Protein AF-A0A2E8VGK6-F1 (afdb_monomer_lite)

Radius of gyration: 31.31 Å; chains: 1; bounding box: 109×30×74 Å

pLDDT: mean 77.89, std 20.75, range [27.3, 97.88]

Sequence (246 aa):
MNCSGTNPLTNLINSLSSKNGSPSLAQKVGKFLPTSSKQFVDIYAMESQVRNHRNWVQKKSKEMISTKKALRSLMNTSRQSDFQLYQFLDANLSVMKAAHENILSNAKKEKKLIIRVQKSKKIDINTKIPGKDNSYLQQFIILDNAIDLRKSAYQESILKIKKALIKRDMDLVIIKEQKDEWFFITEELSNKRKRLQPSIEILTTSLVDAISNDSNHIQKLSKQLNKVENINKRLDSLDKFFLNVD

Foldseek 3Di:
DDDDDDDPPVVVVVVVDDDDDDDDPVVVVVPQDDPDQDDPPALVSLVVVLVVLVVVLVVLVVVLVVLCVVCVVVLVVCVPVPVVLNVLLVVLSVLLVVLSVLSVVLSVVSVVLSVVQVVDPPAGQQDDDPPDPHGSVRSSSVSSSSNVVSVVSNVVSVVSNQVVQVVVVHGDDDLVVCVVVVVVVLVVVVVVVVVCVVVLVVLVVVLVVLVVDDDDRDPVNVVSVVVNVVVVVVVVVVVVVVVPSD

Structure (mmCIF, N/CA/C/O backbone):
data_AF-A0A2E8VGK6-F1
#
_entry.id   AF-A0A2E8VGK6-F1
#
loop_
_atom_site.group_PDB
_atom_site.id
_atom_site.type_symbol
_atom_site.label_atom_id
_atom_site.label_alt_id
_atom_site.label_comp_id
_atom_site.label_asym_id
_atom_site.label_entity_id
_atom_site.label_seq_id
_atom_site.pdbx_PDB_ins_code
_atom_site.Cartn_x
_atom_site.Cartn_y
_atom_site.Cartn_z
_atom_site.occupancy
_atom_site.B_iso_or_equiv
_atom_site.auth_seq_id
_atom_site.auth_comp_id
_atom_site.auth_asym_id
_atom_site.auth_atom_id
_atom_site.pdbx_PDB_model_num
ATOM 1 N N . MET A 1 1 ? -37.893 6.402 -41.337 1.00 37.47 1 MET A N 1
ATOM 2 C CA . MET A 1 1 ? -37.047 5.247 -40.969 1.00 37.47 1 MET A CA 1
ATOM 3 C C . MET A 1 1 ? -36.245 5.636 -39.736 1.00 37.47 1 MET A C 1
ATOM 5 O O . MET A 1 1 ? -35.339 6.445 -39.857 1.00 37.47 1 MET A O 1
ATOM 9 N N . ASN A 1 2 ? -36.649 5.161 -38.554 1.00 27.30 2 ASN A N 1
ATOM 10 C CA . ASN A 1 2 ? -36.009 5.487 -37.275 1.00 27.30 2 ASN A CA 1
ATOM 11 C C . ASN A 1 2 ? -35.122 4.319 -36.840 1.00 27.30 2 ASN A C 1
ATOM 13 O O . ASN A 1 2 ? -35.636 3.259 -36.490 1.00 27.30 2 ASN A O 1
ATOM 17 N N . CYS A 1 3 ? -33.807 4.522 -36.832 1.00 34.09 3 CYS A N 1
ATOM 18 C CA . CYS A 1 3 ? -32.854 3.579 -36.254 1.00 34.09 3 CYS A CA 1
ATOM 19 C C . CYS A 1 3 ? -32.619 3.958 -34.786 1.00 34.09 3 CYS A C 1
ATOM 21 O O . CYS A 1 3 ? -31.898 4.907 -34.485 1.00 34.09 3 CYS A O 1
ATOM 23 N N . SER A 1 4 ? -33.268 3.233 -33.874 1.00 34.56 4 SER A N 1
ATOM 24 C CA . SER A 1 4 ? -33.026 3.321 -32.433 1.00 34.56 4 SER A CA 1
ATOM 25 C C . SER A 1 4 ? -31.796 2.482 -32.082 1.00 34.56 4 SER A C 1
ATOM 27 O O . SER A 1 4 ? -31.813 1.260 -32.212 1.00 34.56 4 SER A O 1
ATOM 29 N N . GLY A 1 5 ? -30.709 3.143 -31.682 1.00 34.94 5 GLY A N 1
ATOM 30 C CA . GLY A 1 5 ? -29.516 2.499 -31.139 1.00 34.94 5 GLY A CA 1
ATOM 31 C C . GLY A 1 5 ? -29.686 2.244 -29.645 1.00 34.94 5 GLY A C 1
ATOM 32 O O . GLY A 1 5 ? -29.630 3.169 -28.837 1.00 34.94 5 GLY A O 1
ATOM 33 N N . THR A 1 6 ? -29.892 0.988 -29.262 1.00 35.75 6 THR A N 1
ATOM 34 C CA . THR A 1 6 ? -29.903 0.554 -27.861 1.00 35.75 6 THR A CA 1
ATOM 35 C C . THR A 1 6 ? -28.476 0.454 -27.315 1.00 35.75 6 THR A C 1
ATOM 37 O O . THR A 1 6 ? -27.679 -0.353 -27.788 1.00 35.75 6 THR A O 1
ATOM 40 N N . ASN A 1 7 ? -28.167 1.264 -26.297 1.00 37.91 7 ASN A N 1
ATOM 41 C CA . ASN A 1 7 ? -26.928 1.202 -25.516 1.00 37.91 7 ASN A CA 1
ATOM 42 C C . ASN A 1 7 ? -26.814 -0.126 -24.733 1.00 37.91 7 ASN A C 1
ATOM 44 O O . ASN A 1 7 ? -27.793 -0.555 -24.125 1.00 37.91 7 ASN A O 1
ATOM 48 N N . PRO A 1 8 ? -25.621 -0.737 -24.617 1.00 38.38 8 PRO A N 1
ATOM 49 C CA . PRO A 1 8 ? -25.423 -2.030 -23.946 1.00 38.38 8 PRO A CA 1
ATOM 50 C C . PRO A 1 8 ? -25.501 -1.980 -22.404 1.00 38.38 8 PRO A C 1
ATOM 52 O O . PRO A 1 8 ? -25.318 -2.999 -21.743 1.00 38.38 8 PRO A O 1
ATOM 55 N N . LEU A 1 9 ? -25.792 -0.818 -21.808 1.00 37.62 9 LEU A N 1
ATOM 56 C CA . LEU A 1 9 ? -25.884 -0.634 -20.351 1.00 37.62 9 LEU A CA 1
ATOM 57 C C . LEU A 1 9 ? -27.275 -0.939 -19.768 1.00 37.62 9 LEU A C 1
ATOM 59 O O . LEU A 1 9 ? -27.391 -1.173 -18.567 1.00 37.62 9 LEU A O 1
ATOM 63 N N . THR A 1 10 ? -28.332 -0.976 -20.583 1.00 37.62 10 THR A N 1
ATOM 64 C CA . THR A 1 10 ? -29.712 -1.182 -20.100 1.00 37.62 10 THR A CA 1
ATOM 65 C C . THR A 1 10 ? -30.065 -2.648 -19.837 1.00 37.62 10 THR A C 1
ATOM 67 O O . THR A 1 10 ? -30.943 -2.919 -19.020 1.00 37.62 10 THR A O 1
ATOM 70 N N . ASN A 1 11 ? -29.342 -3.609 -20.423 1.00 33.88 11 ASN A N 1
ATOM 71 C CA . ASN A 1 11 ? -29.605 -5.039 -20.205 1.00 33.88 11 ASN A CA 1
ATOM 72 C C . ASN A 1 11 ? -29.037 -5.596 -18.890 1.00 33.88 11 ASN A C 1
ATOM 74 O O . ASN A 1 11 ? -29.436 -6.682 -18.477 1.00 33.88 11 ASN A O 1
ATOM 78 N N . LEU A 1 12 ? -28.160 -4.864 -18.191 1.00 37.47 12 LEU A N 1
ATOM 79 C CA . LEU A 1 12 ? -27.637 -5.313 -16.894 1.00 37.47 12 LEU A CA 1
ATOM 80 C C . LEU A 1 12 ? -28.594 -5.002 -15.728 1.00 37.47 12 LEU A C 1
ATOM 82 O O . LEU A 1 12 ? -28.515 -5.632 -14.680 1.00 37.47 12 LEU A O 1
ATOM 86 N N . ILE A 1 13 ? -29.499 -4.034 -15.900 1.00 38.88 13 ILE A N 1
ATOM 87 C CA . ILE A 1 13 ? -30.360 -3.539 -14.813 1.00 38.88 13 ILE A CA 1
ATOM 88 C C . ILE A 1 13 ? -31.688 -4.316 -14.750 1.00 38.88 13 ILE A C 1
ATOM 90 O O . ILE A 1 13 ? -32.244 -4.506 -13.669 1.00 38.88 13 ILE A O 1
ATOM 94 N N . ASN A 1 14 ? -32.155 -4.863 -15.876 1.00 31.05 14 ASN A N 1
ATOM 95 C CA . ASN A 1 14 ? -33.443 -5.560 -15.949 1.00 31.05 14 ASN A CA 1
ATOM 96 C C . ASN A 1 14 ? -33.415 -7.031 -15.491 1.00 31.05 14 ASN A C 1
ATOM 98 O O . ASN A 1 14 ? -34.478 -7.623 -15.326 1.00 31.05 14 ASN A O 1
ATOM 102 N N . SER A 1 15 ? -32.247 -7.622 -15.212 1.00 32.72 15 SER A N 1
ATOM 103 C CA . SER A 1 15 ? -32.157 -8.993 -14.673 1.00 32.72 15 SER A CA 1
ATOM 104 C C . SER A 1 15 ? -32.277 -9.075 -13.145 1.00 32.72 15 SER A C 1
ATOM 106 O O . SER A 1 15 ? -32.302 -10.171 -12.589 1.00 32.72 15 SER A O 1
ATOM 108 N N . LEU A 1 16 ? -32.399 -7.938 -12.449 1.00 34.72 16 LEU A N 1
ATOM 109 C CA . LEU A 1 16 ? -32.554 -7.886 -10.988 1.00 34.72 16 LEU A CA 1
ATOM 110 C C . LEU A 1 16 ? -34.007 -7.725 -10.518 1.00 34.72 16 LEU A C 1
ATOM 112 O O . LEU A 1 16 ? -34.254 -7.637 -9.316 1.00 34.72 16 LEU A O 1
ATOM 116 N N . SER A 1 17 ? -34.973 -7.722 -11.438 1.00 43.06 17 SER A N 1
ATOM 117 C CA . SER A 1 17 ? -36.391 -7.562 -11.117 1.00 43.06 17 SER A CA 1
ATOM 118 C C . SER A 1 17 ? -37.216 -8.736 -11.642 1.00 43.06 17 SER A C 1
ATOM 120 O O . SER A 1 17 ? -37.831 -8.654 -12.699 1.00 43.06 17 SER A O 1
ATOM 122 N N . SER A 1 18 ? -37.245 -9.847 -10.900 1.00 33.91 18 SER A N 1
ATOM 123 C CA . SER A 1 18 ? -38.507 -10.558 -10.642 1.00 33.91 18 SER A CA 1
ATOM 124 C C . SER A 1 18 ? -38.383 -11.647 -9.561 1.00 33.91 18 SER A C 1
ATOM 126 O O . SER A 1 18 ? -37.611 -12.590 -9.669 1.00 33.91 18 SER A O 1
ATOM 128 N N . LYS A 1 19 ? -39.252 -11.488 -8.552 1.00 33.44 19 LYS A N 1
ATOM 129 C CA . LYS A 1 19 ? -39.913 -12.492 -7.692 1.00 33.44 19 LYS A CA 1
ATOM 130 C C . LYS A 1 19 ? -39.132 -13.228 -6.579 1.00 33.44 19 LYS A C 1
ATOM 132 O O . LYS A 1 19 ? -38.554 -14.287 -6.762 1.00 33.44 19 LYS A O 1
ATOM 137 N N . ASN A 1 20 ? -39.364 -12.679 -5.380 1.00 35.75 20 ASN A N 1
ATOM 138 C CA . ASN A 1 20 ? -39.963 -13.299 -4.184 1.00 35.75 20 ASN A CA 1
ATOM 139 C C . ASN A 1 20 ? -39.208 -14.376 -3.389 1.00 35.75 20 ASN A C 1
ATOM 141 O O . ASN A 1 20 ? -39.176 -15.548 -3.740 1.00 35.75 20 ASN A O 1
ATOM 145 N N . GLY A 1 21 ? -38.795 -13.955 -2.189 1.00 28.45 21 GLY A N 1
ATOM 146 C CA . GLY A 1 21 ? -38.456 -14.798 -1.046 1.00 28.45 21 GLY A CA 1
ATOM 147 C C . GLY A 1 21 ? -37.553 -14.027 -0.090 1.00 28.45 21 GLY A C 1
ATOM 148 O O . GLY A 1 21 ? -36.339 -14.119 -0.205 1.00 28.45 21 GLY A O 1
ATOM 149 N N . SER A 1 22 ? -38.123 -13.198 0.790 1.00 41.84 22 SER A N 1
ATOM 150 C CA . SER A 1 22 ? -37.372 -12.343 1.722 1.00 41.84 22 SER A CA 1
ATOM 151 C C . SER A 1 22 ? -36.529 -13.161 2.713 1.00 41.84 22 SER A C 1
ATOM 153 O O . SER A 1 22 ? -37.116 -13.859 3.539 1.00 41.84 22 SER A O 1
ATOM 155 N N . PRO A 1 23 ? -35.188 -13.016 2.750 1.00 32.53 23 PRO A N 1
ATOM 156 C CA . PRO A 1 23 ? -34.389 -13.410 3.900 1.00 32.53 23 PRO A CA 1
ATOM 157 C C . PRO A 1 23 ? -34.075 -12.168 4.746 1.00 32.53 23 PRO A C 1
ATOM 159 O O . PRO A 1 23 ? -33.830 -11.075 4.227 1.00 32.53 23 PRO A O 1
ATOM 162 N N . SER A 1 24 ? -34.102 -12.327 6.067 1.00 38.19 24 SER A N 1
ATOM 163 C CA . SER A 1 24 ? -33.887 -11.246 7.030 1.00 38.19 24 SER A CA 1
ATOM 164 C C . SER A 1 24 ? -32.571 -10.494 6.778 1.00 38.19 24 SER A C 1
ATOM 166 O O . SER A 1 24 ? -31.557 -11.074 6.376 1.00 38.19 24 SER A O 1
ATOM 168 N N . LEU A 1 25 ? -32.567 -9.183 7.051 1.00 39.34 25 LEU A N 1
ATOM 169 C CA . LEU A 1 25 ? -31.400 -8.301 6.893 1.00 39.34 25 LEU A CA 1
ATOM 170 C C . LEU A 1 25 ? -30.119 -8.840 7.568 1.00 39.34 25 LEU A C 1
ATOM 172 O O . LEU A 1 25 ? -29.020 -8.502 7.136 1.00 39.34 25 LEU A O 1
ATOM 176 N N . ALA A 1 26 ? -30.244 -9.716 8.571 1.00 40.09 26 ALA A N 1
ATOM 177 C CA . ALA A 1 26 ? -29.127 -10.346 9.269 1.00 40.09 26 ALA A CA 1
ATOM 178 C C . ALA A 1 26 ? -28.321 -11.335 8.398 1.00 40.09 26 ALA A C 1
ATOM 180 O O . ALA A 1 26 ? -27.107 -11.439 8.563 1.00 40.09 26 ALA A O 1
ATOM 181 N N . GLN A 1 27 ? -28.938 -12.011 7.420 1.00 35.28 27 GLN A N 1
ATOM 182 C CA . GLN A 1 27 ? -28.228 -12.964 6.548 1.00 35.28 27 GLN A CA 1
ATOM 183 C C . GLN A 1 27 ? -27.429 -12.285 5.425 1.00 35.28 27 GLN A C 1
ATOM 185 O O . GLN A 1 27 ? -26.482 -12.867 4.895 1.00 35.28 27 GLN A O 1
ATOM 190 N N . LYS A 1 28 ? -27.752 -11.032 5.075 1.00 34.38 28 LYS A N 1
ATOM 191 C CA . LYS A 1 28 ? -27.068 -10.307 3.988 1.00 34.38 28 LYS A CA 1
ATOM 192 C C . LYS A 1 28 ? -25.749 -9.654 4.422 1.00 34.38 28 LYS A C 1
ATOM 194 O O . LYS A 1 28 ? -24.923 -9.340 3.570 1.00 34.38 28 LYS A O 1
ATOM 199 N N . VAL A 1 29 ? -25.515 -9.512 5.728 1.00 42.22 29 VAL A N 1
ATOM 200 C CA . VAL A 1 29 ? -24.261 -8.966 6.287 1.00 42.22 29 VAL A CA 1
ATOM 201 C C . VAL A 1 29 ? -23.166 -10.041 6.392 1.00 42.22 29 VAL A C 1
ATOM 203 O O . VAL A 1 29 ? -21.980 -9.721 6.384 1.00 42.22 29 VAL A O 1
ATOM 206 N N . GLY A 1 30 ? -23.536 -11.328 6.385 1.00 32.25 30 GLY A N 1
ATOM 207 C CA . GLY A 1 30 ? -22.600 -12.452 6.514 1.00 32.25 30 GLY A CA 1
ATOM 208 C C . GLY A 1 30 ? -21.703 -12.726 5.297 1.00 32.25 30 GLY A C 1
ATOM 209 O O . GLY A 1 30 ? -20.753 -13.489 5.415 1.00 32.25 30 GLY A O 1
ATOM 210 N N . LYS A 1 31 ? -21.953 -12.105 4.133 1.00 35.94 31 LYS A N 1
ATOM 211 C CA . LYS A 1 31 ? -21.189 -12.359 2.890 1.00 35.94 31 LYS A CA 1
ATOM 212 C C . LYS A 1 31 ? -19.956 -11.463 2.682 1.00 35.94 31 LYS A C 1
ATOM 214 O O . LYS A 1 31 ? -19.308 -11.573 1.648 1.00 35.94 31 LYS A O 1
ATOM 219 N N . PHE A 1 32 ? -19.616 -10.599 3.642 1.00 39.91 32 PHE A N 1
ATOM 220 C CA . PHE A 1 32 ? -18.482 -9.664 3.529 1.00 39.91 32 PHE A CA 1
ATOM 221 C C . PHE A 1 32 ? -17.378 -9.859 4.576 1.00 39.91 32 PHE A C 1
ATOM 223 O O . PHE A 1 32 ? -16.525 -8.987 4.729 1.00 39.91 32 PHE A O 1
ATOM 230 N N . LEU A 1 33 ? -17.363 -10.979 5.299 1.00 36.53 33 LEU A N 1
ATOM 231 C CA . LEU A 1 33 ? -16.288 -11.275 6.246 1.00 36.53 33 LEU A CA 1
ATOM 232 C C . LEU A 1 33 ? -15.255 -12.201 5.585 1.00 36.53 33 LEU A C 1
ATOM 234 O O . LEU A 1 33 ? -15.613 -13.320 5.215 1.00 36.53 33 LEU A O 1
ATOM 238 N N . PRO A 1 34 ? -13.988 -11.773 5.422 1.00 36.69 34 PRO A N 1
ATOM 239 C CA . PRO A 1 34 ? -12.911 -12.676 5.039 1.00 36.69 34 PRO A CA 1
ATOM 240 C C . PRO A 1 34 ? -12.787 -13.802 6.074 1.00 36.69 34 PRO A C 1
ATOM 242 O O . PRO A 1 34 ? -12.821 -13.550 7.278 1.00 36.69 34 PRO A O 1
ATOM 245 N N . THR A 1 35 ? -12.609 -15.036 5.604 1.00 36.47 35 THR A N 1
ATOM 246 C CA . THR A 1 35 ? -12.617 -16.298 6.375 1.00 36.47 35 THR A CA 1
ATOM 247 C C . THR A 1 35 ? -11.432 -16.469 7.345 1.00 36.47 35 THR A C 1
ATOM 249 O O . THR A 1 35 ? -11.266 -17.519 7.951 1.00 36.47 35 THR A O 1
ATOM 252 N N . SER A 1 36 ? -10.622 -15.431 7.554 1.00 39.56 36 SER A N 1
ATOM 253 C CA . SER A 1 36 ? -9.591 -15.362 8.593 1.00 39.56 36 SER A CA 1
ATOM 254 C C . SER A 1 36 ? -9.805 -14.097 9.429 1.00 39.56 36 SER A C 1
ATOM 256 O O . SER A 1 36 ? -9.040 -13.134 9.330 1.00 39.56 36 SER A O 1
ATOM 258 N N . SER A 1 37 ? -10.894 -14.037 10.200 1.00 47.88 37 SER A N 1
ATOM 259 C CA . SER A 1 37 ? -11.145 -12.889 11.073 1.00 47.88 37 SER A CA 1
ATOM 260 C C . SER A 1 37 ? -10.021 -12.801 12.105 1.00 47.88 37 SER A C 1
ATOM 262 O O . SER A 1 37 ? -9.940 -13.644 13.001 1.00 47.88 37 SER A O 1
ATOM 264 N N . LYS A 1 38 ? -9.144 -11.798 11.981 1.00 62.38 38 LYS A N 1
ATOM 265 C CA . LYS A 1 38 ? -8.178 -11.451 13.030 1.00 62.38 38 LYS A CA 1
ATOM 266 C C . LYS A 1 38 ? -8.943 -11.337 14.349 1.00 62.38 38 LYS A C 1
ATOM 268 O O . LYS A 1 38 ? -9.898 -10.566 14.443 1.00 62.38 38 LYS A O 1
ATOM 273 N N . GLN A 1 39 ? -8.560 -12.126 15.347 1.00 68.94 39 GLN A N 1
ATOM 274 C CA . GLN A 1 39 ? -9.161 -12.023 16.670 1.00 68.94 39 GLN A CA 1
ATOM 275 C C . GLN A 1 39 ? -8.522 -10.851 17.411 1.00 68.94 39 GLN A C 1
ATOM 277 O O . GLN A 1 39 ? -7.321 -10.842 17.670 1.00 68.94 39 GLN A O 1
ATOM 282 N N . PHE A 1 40 ? -9.334 -9.852 17.744 1.00 81.25 40 PHE A N 1
ATOM 283 C CA . PHE A 1 40 ? -8.941 -8.757 18.624 1.00 81.25 40 PHE A CA 1
ATOM 284 C C . PHE A 1 40 ? -9.453 -9.078 20.025 1.00 81.25 40 PHE A C 1
ATOM 286 O O . PHE A 1 40 ? -10.622 -8.853 20.328 1.00 81.25 40 PHE A O 1
ATOM 293 N N . VAL A 1 41 ? -8.581 -9.680 20.834 1.00 77.69 41 VAL A N 1
ATOM 294 C CA . VAL A 1 41 ? -8.919 -10.179 22.178 1.00 77.69 41 VAL A CA 1
ATOM 295 C C . VAL A 1 41 ? -8.996 -9.039 23.195 1.00 77.69 41 VAL A C 1
ATOM 297 O O . VAL A 1 41 ? -9.783 -9.096 24.133 1.00 77.69 41 VAL A O 1
ATOM 300 N N . ASP A 1 42 ? -8.209 -7.983 22.990 1.00 82.19 42 ASP A N 1
ATOM 301 C CA . ASP A 1 42 ? -8.137 -6.841 23.888 1.00 82.19 42 ASP A CA 1
ATOM 302 C C . ASP A 1 42 ? -7.894 -5.520 23.139 1.00 82.19 42 ASP A C 1
ATOM 304 O O . ASP A 1 42 ? -7.735 -5.449 21.913 1.00 82.19 42 ASP A O 1
ATOM 308 N N . ILE A 1 43 ? -7.856 -4.437 23.914 1.00 86.56 43 ILE A N 1
ATOM 309 C CA . ILE A 1 43 ? -7.623 -3.094 23.394 1.00 86.56 43 ILE A CA 1
ATOM 310 C C . ILE A 1 43 ? -6.201 -2.897 22.854 1.00 86.56 43 ILE A C 1
ATOM 312 O O . ILE A 1 43 ? -5.999 -2.095 21.940 1.00 86.56 43 ILE A O 1
ATOM 316 N N . TYR A 1 44 ? -5.221 -3.640 23.370 1.00 85.81 44 TYR A N 1
ATOM 317 C CA . TYR A 1 44 ? -3.826 -3.547 22.946 1.00 85.81 44 TYR A CA 1
ATOM 318 C C . TYR A 1 44 ? -3.625 -4.138 21.547 1.00 85.81 44 TYR A C 1
ATOM 320 O O . TYR A 1 44 ? -2.897 -3.562 20.731 1.00 85.81 44 TYR A O 1
ATOM 328 N N . ALA A 1 45 ? -4.324 -5.229 21.224 1.00 85.19 45 ALA A N 1
ATOM 329 C CA . ALA A 1 45 ? -4.382 -5.801 19.884 1.00 85.19 45 ALA A CA 1
ATOM 330 C C . ALA A 1 45 ? -4.981 -4.798 18.885 1.00 85.19 45 ALA A C 1
ATOM 332 O O . ALA A 1 45 ? -4.415 -4.574 17.810 1.00 85.19 45 ALA A O 1
ATOM 333 N N . MET A 1 46 ? -6.072 -4.121 19.265 1.00 88.19 46 MET A N 1
ATOM 334 C CA . MET A 1 46 ? -6.688 -3.063 18.451 1.00 88.19 46 MET A CA 1
ATOM 335 C C . MET A 1 46 ? -5.726 -1.882 18.237 1.00 88.19 46 MET A C 1
ATOM 337 O O . MET A 1 46 ? -5.567 -1.393 17.116 1.00 88.19 46 MET A O 1
ATOM 341 N N . GLU A 1 47 ? -5.030 -1.431 19.283 1.00 88.00 47 GLU A N 1
ATOM 342 C CA . GLU A 1 47 ? -4.030 -0.361 19.181 1.00 88.00 47 GLU A CA 1
ATOM 343 C C . GLU A 1 47 ? -2.857 -0.722 18.277 1.00 88.00 47 GLU A C 1
ATOM 345 O O . GLU A 1 47 ? -2.419 0.097 17.461 1.00 88.00 47 GLU A O 1
ATOM 350 N N . SER A 1 48 ? -2.344 -1.943 18.428 1.00 87.19 48 SER A N 1
ATOM 351 C CA . SER A 1 48 ? -1.275 -2.474 17.589 1.00 87.19 48 SER A CA 1
ATOM 352 C C . SER A 1 48 ? -1.681 -2.440 16.120 1.00 87.19 48 SER A C 1
ATOM 354 O O . SER A 1 48 ? -0.937 -1.941 15.273 1.00 87.19 48 SER A O 1
ATOM 356 N N . GLN A 1 49 ? -2.917 -2.835 15.825 1.00 89.44 49 GLN A N 1
ATOM 357 C CA . GLN A 1 49 ? -3.434 -2.807 14.465 1.00 89.44 49 GLN A CA 1
ATOM 358 C C . GLN A 1 49 ? -3.592 -1.385 13.909 1.00 89.44 49 GLN A C 1
ATOM 360 O O . GLN A 1 49 ? -3.208 -1.122 12.767 1.00 89.44 49 GLN A O 1
ATOM 365 N N . VAL A 1 50 ? -4.031 -0.420 14.722 1.00 91.25 50 VAL A N 1
ATOM 366 C CA . VAL A 1 50 ? -4.046 0.999 14.317 1.00 91.25 50 VAL A CA 1
ATOM 367 C C . VAL A 1 50 ? -2.635 1.515 14.014 1.00 91.25 50 VAL A C 1
ATOM 369 O O . VAL A 1 50 ? -2.448 2.280 13.058 1.00 91.25 50 VAL A O 1
ATOM 372 N N . ARG A 1 51 ? -1.619 1.097 14.784 1.00 87.06 51 ARG A N 1
ATOM 373 C CA . ARG A 1 51 ? -0.211 1.417 14.482 1.00 87.06 51 ARG A CA 1
ATOM 374 C C . ARG A 1 51 ? 0.219 0.801 13.149 1.00 87.06 51 ARG A C 1
ATOM 376 O O . ARG A 1 51 ? 0.792 1.516 12.325 1.00 87.06 51 ARG A O 1
ATOM 383 N N . ASN A 1 52 ? -0.137 -0.457 12.887 1.00 88.56 52 ASN A N 1
ATOM 384 C CA . ASN A 1 52 ? 0.125 -1.121 11.605 1.00 88.56 52 ASN A CA 1
ATOM 385 C C . ASN A 1 52 ? -0.508 -0.361 10.431 1.00 88.56 52 ASN A C 1
ATOM 387 O O . ASN A 1 52 ? 0.158 -0.101 9.426 1.00 88.56 52 ASN A O 1
ATOM 391 N N . HIS A 1 53 ? -1.762 0.076 10.571 1.00 92.06 53 HIS A N 1
ATOM 392 C CA . HIS A 1 53 ? -2.448 0.896 9.570 1.00 92.06 53 HIS A CA 1
ATOM 393 C C . HIS A 1 53 ? -1.739 2.221 9.316 1.00 92.06 53 HIS A C 1
ATOM 395 O O . HIS A 1 53 ? -1.502 2.586 8.163 1.00 92.06 53 HIS A O 1
ATOM 401 N N . ARG A 1 54 ? -1.333 2.926 10.375 1.00 90.44 54 ARG A N 1
ATOM 402 C CA . ARG A 1 54 ? -0.595 4.187 10.249 1.00 90.44 54 ARG A CA 1
ATOM 403 C C . ARG A 1 54 ? 0.741 3.999 9.529 1.00 90.44 54 ARG A C 1
ATOM 405 O O . ARG A 1 54 ? 1.051 4.781 8.628 1.00 90.44 54 ARG A O 1
ATOM 412 N N . ASN A 1 55 ? 1.496 2.966 9.894 1.00 88.75 55 ASN A N 1
ATOM 413 C CA . ASN A 1 55 ? 2.777 2.646 9.265 1.00 88.75 55 ASN A CA 1
ATOM 414 C C . ASN A 1 55 ? 2.593 2.334 7.778 1.00 88.75 55 ASN A C 1
ATOM 416 O O . ASN A 1 55 ? 3.324 2.859 6.934 1.00 88.75 55 ASN A O 1
ATOM 420 N N . TRP A 1 56 ? 1.566 1.547 7.444 1.00 92.56 56 TRP A N 1
ATOM 421 C CA . TRP A 1 56 ? 1.211 1.253 6.059 1.00 92.56 56 TRP A CA 1
ATOM 422 C C . TRP A 1 56 ? 0.888 2.536 5.278 1.00 92.56 56 TRP A C 1
ATOM 424 O O . TRP A 1 56 ? 1.472 2.769 4.221 1.00 92.56 56 TRP A O 1
ATOM 434 N N . VAL A 1 57 ? 0.036 3.415 5.822 1.00 92.94 57 VAL A N 1
ATOM 435 C CA . VAL A 1 57 ? -0.365 4.684 5.183 1.00 92.94 57 VAL A CA 1
ATOM 436 C C . VAL A 1 57 ? 0.832 5.600 4.941 1.00 92.94 57 VAL A C 1
ATOM 438 O O . VAL A 1 57 ? 0.952 6.181 3.862 1.00 92.94 57 VAL A O 1
ATOM 441 N N . GLN A 1 58 ? 1.739 5.727 5.913 1.00 90.12 58 GLN A N 1
ATOM 442 C CA . GLN A 1 58 ? 2.949 6.539 5.761 1.00 90.12 58 GLN A CA 1
ATOM 443 C C . GLN A 1 58 ? 3.883 5.967 4.691 1.00 90.12 58 GLN A C 1
ATOM 445 O O . GLN A 1 58 ? 4.345 6.706 3.817 1.00 90.12 58 GLN A O 1
ATOM 450 N N . LYS A 1 59 ? 4.125 4.649 4.720 1.00 88.75 59 LYS A N 1
ATOM 451 C CA . LYS A 1 59 ? 4.965 3.958 3.732 1.00 88.75 59 LYS A CA 1
ATOM 452 C C . LYS A 1 59 ? 4.399 4.131 2.322 1.00 88.75 59 LYS A C 1
ATOM 454 O O . LYS A 1 59 ? 5.136 4.522 1.418 1.00 88.75 59 LYS A O 1
ATOM 459 N N . LYS A 1 60 ? 3.099 3.886 2.147 1.00 90.06 60 LYS A N 1
ATOM 460 C CA . LYS A 1 60 ? 2.431 3.951 0.843 1.00 90.06 60 LYS A CA 1
ATOM 461 C C . LYS A 1 60 ? 2.182 5.372 0.348 1.00 90.06 60 LYS A C 1
ATOM 463 O O . LYS A 1 60 ? 2.194 5.584 -0.855 1.00 90.06 60 LYS A O 1
ATOM 468 N N . SER A 1 61 ? 2.093 6.369 1.232 1.00 89.81 61 SER A N 1
ATOM 469 C CA . SER A 1 61 ? 2.071 7.780 0.815 1.00 89.81 61 SER A CA 1
ATOM 470 C C . SER A 1 61 ? 3.337 8.163 0.050 1.00 89.81 61 SER A C 1
ATOM 472 O O . SER A 1 61 ? 3.250 8.810 -0.989 1.00 89.81 61 SER A O 1
ATOM 474 N N . LYS A 1 62 ? 4.511 7.775 0.570 1.00 90.00 62 LYS A N 1
ATOM 475 C CA . LYS A 1 62 ? 5.797 8.066 -0.078 1.00 90.00 62 LYS A CA 1
ATOM 476 C C . LYS A 1 62 ? 5.902 7.345 -1.420 1.00 90.00 62 LYS A C 1
ATOM 478 O O . LYS A 1 62 ? 6.249 7.966 -2.414 1.00 90.00 62 LYS A O 1
ATOM 483 N N . GLU A 1 63 ? 5.537 6.063 -1.445 1.00 89.94 63 GLU A N 1
ATOM 484 C CA . GLU A 1 63 ? 5.510 5.252 -2.668 1.00 89.94 63 GLU A CA 1
ATOM 485 C C . GLU A 1 63 ? 4.604 5.869 -3.740 1.00 89.94 63 GLU A C 1
ATOM 487 O O . GLU A 1 63 ? 5.072 6.123 -4.840 1.00 89.94 63 GLU A O 1
ATOM 492 N N . MET A 1 64 ? 3.358 6.218 -3.406 1.00 92.38 64 MET A N 1
ATOM 493 C CA . MET A 1 64 ? 2.408 6.837 -4.336 1.00 92.38 64 MET A CA 1
ATOM 494 C C . MET A 1 64 ? 2.928 8.155 -4.928 1.00 92.38 64 MET A C 1
ATOM 496 O O . MET A 1 64 ? 2.781 8.392 -6.128 1.00 92.38 64 MET A O 1
ATOM 500 N N . ILE A 1 65 ? 3.540 9.016 -4.105 1.00 91.81 65 ILE A N 1
ATOM 501 C CA . ILE A 1 65 ? 4.140 10.277 -4.569 1.00 91.81 65 ILE A CA 1
ATOM 502 C C . ILE A 1 65 ? 5.273 9.989 -5.559 1.00 91.81 65 ILE A C 1
ATOM 504 O O . ILE A 1 65 ? 5.309 10.587 -6.637 1.00 91.81 65 ILE A O 1
ATOM 508 N N . SER A 1 66 ? 6.165 9.054 -5.224 1.00 91.62 66 SER A N 1
ATOM 509 C CA . SER A 1 66 ? 7.274 8.657 -6.094 1.00 91.62 66 SER A CA 1
ATOM 510 C C . SER A 1 66 ? 6.788 8.021 -7.396 1.00 91.62 66 SER A C 1
ATOM 512 O O . SER A 1 66 ? 7.257 8.414 -8.459 1.00 91.62 66 SER A O 1
ATOM 514 N N . THR A 1 67 ? 5.802 7.120 -7.346 1.00 92.81 67 THR A N 1
ATOM 515 C CA . THR A 1 67 ? 5.191 6.507 -8.536 1.00 92.81 67 THR A CA 1
ATOM 516 C C . THR A 1 67 ? 4.576 7.569 -9.440 1.00 92.81 67 THR A C 1
ATOM 518 O O . THR A 1 67 ? 4.868 7.603 -10.632 1.00 92.81 67 THR A O 1
ATOM 521 N N . LYS A 1 68 ? 3.786 8.499 -8.887 1.00 94.06 68 LYS A N 1
ATOM 522 C CA . LYS A 1 68 ? 3.209 9.601 -9.669 1.00 94.06 68 LYS A CA 1
ATOM 523 C C . LYS A 1 68 ? 4.293 10.477 -10.304 1.00 94.06 68 LYS A C 1
ATOM 525 O O . LYS A 1 68 ? 4.137 10.907 -11.444 1.00 94.06 68 LYS A O 1
ATOM 530 N N . LYS A 1 69 ? 5.384 10.753 -9.582 1.00 94.56 69 LYS A N 1
ATOM 531 C CA . LYS A 1 69 ? 6.519 11.524 -10.108 1.00 94.56 69 LYS A CA 1
ATOM 532 C C . LYS A 1 69 ? 7.215 10.782 -11.253 1.00 94.56 69 LYS A C 1
ATOM 534 O O . LYS A 1 69 ? 7.455 11.401 -12.284 1.00 94.56 69 LYS A O 1
ATOM 539 N N . ALA A 1 70 ? 7.486 9.488 -11.090 1.00 92.94 70 ALA A N 1
ATOM 540 C CA . ALA A 1 70 ? 8.129 8.651 -12.103 1.00 92.94 70 ALA A CA 1
ATOM 541 C C . ALA A 1 70 ? 7.288 8.551 -13.386 1.00 92.94 70 ALA A C 1
ATOM 543 O O . ALA A 1 70 ? 7.808 8.701 -14.486 1.00 92.94 70 ALA A O 1
ATOM 544 N N . LEU A 1 71 ? 5.968 8.397 -13.248 1.00 95.19 71 LEU A N 1
ATOM 545 C CA . LEU A 1 71 ? 5.055 8.304 -14.389 1.00 95.19 71 LEU A CA 1
ATOM 546 C C . LEU A 1 71 ? 4.775 9.651 -15.065 1.00 95.19 71 LEU A C 1
ATOM 548 O O . LEU A 1 71 ? 4.211 9.672 -16.153 1.00 95.19 71 LEU A O 1
ATOM 552 N N . ARG A 1 72 ? 5.153 10.785 -14.460 1.00 95.75 72 ARG A N 1
ATOM 553 C CA . ARG A 1 72 ? 4.749 12.118 -14.933 1.00 95.75 72 ARG A CA 1
ATOM 554 C C . ARG A 1 72 ? 5.189 12.403 -16.366 1.00 95.75 72 ARG A C 1
ATOM 556 O O . ARG A 1 72 ? 4.386 12.911 -17.142 1.00 95.75 72 ARG A O 1
ATOM 563 N N . SER A 1 73 ? 6.442 12.088 -16.698 1.00 94.81 73 SER A N 1
ATOM 564 C CA . SER A 1 73 ? 6.973 12.304 -18.050 1.00 94.81 73 SER A CA 1
ATOM 565 C C . SER A 1 73 ? 6.185 11.482 -19.072 1.00 94.81 73 SER A C 1
ATOM 567 O O . SER A 1 73 ? 5.616 12.036 -20.008 1.00 94.81 73 SER A O 1
ATOM 569 N N . LEU A 1 74 ? 6.023 10.182 -18.799 1.00 94.69 74 LEU A N 1
ATOM 570 C CA . LEU A 1 74 ? 5.253 9.275 -19.646 1.00 94.69 74 LEU A CA 1
ATOM 571 C C . LEU A 1 74 ? 3.800 9.732 -19.813 1.00 94.69 74 LEU A C 1
ATOM 573 O O . LEU A 1 74 ? 3.290 9.750 -20.928 1.00 94.69 74 LEU A O 1
ATOM 577 N N . MET A 1 75 ? 3.132 10.125 -18.727 1.00 95.75 75 MET A N 1
ATOM 578 C CA . MET A 1 75 ? 1.753 10.613 -18.774 1.00 95.75 75 MET A CA 1
ATOM 579 C C . MET A 1 75 ? 1.625 11.884 -19.617 1.00 95.75 75 MET A C 1
ATOM 581 O O . MET A 1 75 ? 0.646 12.018 -20.344 1.00 95.75 75 MET A O 1
ATOM 585 N N . ASN A 1 76 ? 2.599 12.797 -19.550 1.00 96.44 76 ASN A N 1
ATOM 586 C CA . ASN A 1 76 ? 2.597 14.012 -20.365 1.00 96.44 76 ASN A CA 1
ATOM 587 C C . ASN A 1 76 ? 2.729 13.692 -21.858 1.00 96.44 76 ASN A C 1
ATOM 589 O O . ASN A 1 76 ? 1.950 14.217 -22.649 1.00 96.44 76 ASN A O 1
ATOM 593 N N . THR A 1 77 ? 3.656 12.806 -22.233 1.00 95.31 77 THR A N 1
ATOM 594 C CA . THR A 1 77 ? 3.820 12.356 -23.625 1.00 95.31 77 THR A CA 1
ATOM 595 C C . THR A 1 77 ? 2.570 11.626 -24.113 1.00 95.31 77 THR A C 1
ATOM 597 O O . THR A 1 77 ? 1.991 11.983 -25.138 1.00 95.31 77 THR A O 1
ATOM 600 N N . SER A 1 78 ? 2.086 10.668 -23.320 1.00 94.12 78 SER A N 1
ATOM 601 C CA . SER A 1 78 ? 0.907 9.857 -23.644 1.00 94.12 78 SER A CA 1
ATOM 602 C C . SER A 1 78 ? -0.350 10.706 -23.796 1.00 94.12 78 SER A C 1
ATOM 604 O O . SER A 1 78 ? -1.233 10.365 -24.569 1.00 94.12 78 SER A O 1
ATOM 606 N N . ARG A 1 79 ? -0.441 11.857 -23.120 1.00 93.44 79 ARG A N 1
ATOM 607 C CA . ARG A 1 79 ? -1.580 12.769 -23.271 1.00 93.44 79 ARG A CA 1
ATOM 608 C C . ARG A 1 79 ? -1.797 13.217 -24.721 1.00 93.44 79 ARG A C 1
ATOM 610 O O . ARG A 1 79 ? -2.929 13.524 -25.077 1.00 93.44 79 ARG A O 1
ATOM 617 N N . GLN A 1 80 ? -0.733 13.261 -25.521 1.00 93.19 80 GLN A N 1
ATOM 618 C CA . GLN A 1 80 ? -0.778 13.636 -26.933 1.00 93.19 80 GLN A CA 1
ATOM 619 C C . GLN A 1 80 ? -0.702 12.416 -27.859 1.00 93.19 80 GLN A C 1
ATOM 621 O O . GLN A 1 80 ? -1.417 12.378 -28.854 1.00 93.19 80 GLN A O 1
ATOM 626 N N . SER A 1 81 ? 0.139 11.425 -27.539 1.00 93.38 81 SER A N 1
ATOM 627 C CA . SER A 1 81 ? 0.434 10.302 -28.442 1.00 93.38 81 SER A CA 1
ATOM 628 C C . SER A 1 81 ? -0.376 9.025 -28.189 1.00 93.38 81 SER A C 1
ATOM 630 O O . SER A 1 81 ? -0.630 8.275 -29.125 1.00 93.38 81 SER A O 1
ATOM 632 N N . ASP A 1 82 ? -0.786 8.761 -26.946 1.00 93.88 82 ASP A N 1
ATOM 633 C CA . ASP A 1 82 ? -1.531 7.560 -26.537 1.00 93.88 82 ASP A CA 1
ATOM 634 C C . ASP A 1 82 ? -2.484 7.918 -25.389 1.00 93.88 82 ASP A C 1
ATOM 636 O O . ASP A 1 82 ? -2.253 7.650 -24.202 1.00 93.88 82 ASP A O 1
ATOM 640 N N . PHE A 1 83 ? -3.573 8.597 -25.747 1.00 95.06 83 PHE A N 1
ATOM 641 C CA . PHE A 1 83 ? -4.517 9.116 -24.763 1.00 95.06 83 PHE A CA 1
ATOM 642 C C . PHE A 1 83 ? -5.194 8.001 -23.949 1.00 95.06 83 PHE A C 1
ATOM 644 O O . PHE A 1 83 ? -5.553 8.215 -22.789 1.00 95.06 83 PHE A O 1
ATOM 651 N N . GLN A 1 84 ? -5.319 6.796 -24.516 1.00 95.31 84 GLN A N 1
ATOM 652 C CA . GLN A 1 84 ? -5.843 5.631 -23.801 1.00 95.31 84 GLN A CA 1
ATOM 653 C C . GLN A 1 84 ? -4.910 5.215 -22.659 1.00 95.31 84 GLN A C 1
ATOM 655 O O . GLN A 1 84 ? -5.385 4.973 -21.545 1.00 95.31 84 GLN A O 1
ATOM 660 N N . LEU A 1 85 ? -3.589 5.189 -22.892 1.00 95.19 85 LEU A N 1
ATOM 661 C CA . LEU A 1 85 ? -2.619 4.969 -21.818 1.00 95.19 85 LEU A CA 1
ATOM 662 C C . LEU A 1 85 ? -2.732 6.039 -20.741 1.00 95.19 85 LEU A C 1
ATOM 664 O O . LEU A 1 85 ? -2.774 5.712 -19.556 1.00 95.19 85 LEU A O 1
ATOM 668 N N . TYR A 1 86 ? -2.800 7.308 -21.146 1.00 96.94 86 TYR A N 1
ATOM 669 C CA . TYR A 1 86 ? -2.929 8.413 -20.203 1.00 96.94 86 TYR A CA 1
ATOM 670 C C . TYR A 1 86 ? -4.153 8.239 -19.293 1.00 96.94 86 TYR A C 1
ATOM 672 O O . TYR A 1 86 ? -3.999 8.250 -18.070 1.00 96.94 86 TYR A O 1
ATOM 680 N N . GLN A 1 87 ? -5.341 8.010 -19.867 1.00 97.50 87 GLN A N 1
ATOM 681 C CA . GLN A 1 87 ? -6.564 7.794 -19.088 1.00 97.50 87 GLN A CA 1
ATOM 682 C C . GLN A 1 87 ? -6.444 6.588 -18.156 1.00 97.50 87 GLN A C 1
ATOM 684 O O . GLN A 1 87 ? -6.847 6.654 -16.995 1.00 97.50 87 GLN A O 1
ATOM 689 N N . PHE A 1 88 ? -5.865 5.491 -18.648 1.00 97.31 88 PHE A N 1
ATOM 690 C CA . PHE A 1 88 ? -5.678 4.287 -17.851 1.00 97.31 88 PHE A CA 1
ATOM 691 C C . PHE A 1 88 ? -4.761 4.536 -16.645 1.00 97.31 88 PHE A C 1
ATOM 693 O O . PHE A 1 88 ? -5.092 4.138 -15.524 1.00 97.31 88 PHE A O 1
ATOM 700 N N . LEU A 1 89 ? -3.621 5.204 -16.847 1.00 96.81 89 LEU A N 1
ATOM 701 C CA . LEU A 1 89 ? -2.689 5.537 -15.767 1.00 96.81 89 LEU A CA 1
ATOM 702 C C . LEU A 1 89 ? -3.322 6.504 -14.763 1.00 96.81 89 LEU A C 1
ATOM 704 O O . LEU A 1 89 ? -3.229 6.274 -13.557 1.00 96.81 89 LEU A O 1
ATOM 708 N N . ASP A 1 90 ? -3.996 7.548 -15.246 1.00 97.00 90 ASP A N 1
ATOM 709 C CA . ASP A 1 90 ? -4.630 8.561 -14.399 1.00 97.00 90 ASP A CA 1
ATOM 710 C C . ASP A 1 90 ? -5.756 7.971 -13.534 1.00 97.00 90 ASP A C 1
ATOM 712 O O . ASP A 1 90 ? -5.818 8.219 -12.324 1.00 97.00 90 ASP A O 1
ATOM 716 N N . ALA A 1 91 ? -6.586 7.098 -14.114 1.00 97.75 91 ALA A N 1
ATOM 717 C CA . ALA A 1 91 ? -7.641 6.400 -13.389 1.00 97.75 91 ALA A CA 1
ATOM 718 C C . ALA A 1 91 ? -7.073 5.504 -12.275 1.00 97.75 91 ALA A C 1
ATOM 720 O O . ALA A 1 91 ? -7.532 5.573 -11.133 1.00 97.75 91 ALA A O 1
ATOM 721 N N . ASN A 1 92 ? -6.040 4.703 -12.562 1.00 97.88 92 ASN A N 1
ATOM 722 C CA . ASN A 1 92 ? -5.441 3.821 -11.552 1.00 97.88 92 ASN A CA 1
ATOM 723 C C . ASN A 1 92 ? -4.709 4.613 -10.452 1.00 97.88 92 ASN A C 1
ATOM 725 O O . ASN A 1 92 ? -4.841 4.281 -9.273 1.00 97.88 92 ASN A O 1
ATOM 729 N N . LEU A 1 93 ? -4.008 5.702 -10.791 1.00 96.62 93 LEU A N 1
ATOM 730 C CA . LEU A 1 93 ? -3.415 6.607 -9.796 1.00 96.62 93 LEU A CA 1
ATOM 731 C C . LEU A 1 93 ? -4.484 7.267 -8.911 1.00 96.62 93 LEU A C 1
ATOM 733 O O . LEU A 1 93 ? -4.278 7.437 -7.705 1.00 96.62 93 LEU A O 1
ATOM 737 N N . SER A 1 94 ? -5.641 7.602 -9.482 1.00 96.81 94 SER A N 1
ATOM 738 C CA . SER A 1 94 ? -6.776 8.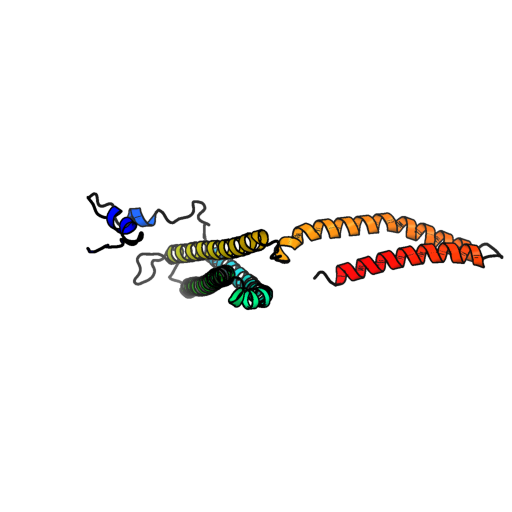150 -8.736 1.00 96.81 94 SER A CA 1
ATOM 739 C C . SER A 1 94 ? -7.380 7.124 -7.776 1.00 96.81 94 SER A C 1
ATOM 741 O O . SER A 1 94 ? -7.654 7.460 -6.621 1.00 96.81 94 SER A O 1
ATOM 743 N N . VAL A 1 95 ? -7.508 5.858 -8.192 1.00 96.56 95 VAL A N 1
ATOM 744 C CA . VAL A 1 95 ? -7.933 4.759 -7.305 1.00 96.56 95 VAL A CA 1
ATOM 745 C C . VAL A 1 95 ? -6.945 4.571 -6.152 1.00 96.56 95 VAL A C 1
ATOM 747 O O . VAL A 1 95 ? -7.372 4.464 -5.001 1.00 96.56 95 VAL A O 1
ATOM 750 N N . MET A 1 96 ? -5.635 4.600 -6.422 1.00 95.75 96 MET A N 1
ATOM 751 C CA . MET A 1 96 ? -4.606 4.524 -5.376 1.00 95.75 96 MET A CA 1
ATOM 752 C C . MET A 1 96 ? -4.752 5.657 -4.354 1.00 95.75 96 MET A C 1
ATOM 754 O O . MET A 1 96 ? -4.738 5.405 -3.145 1.00 95.75 96 MET A O 1
ATOM 758 N N . LYS A 1 97 ? -4.944 6.894 -4.826 1.00 96.56 97 LYS A N 1
ATOM 759 C CA . LYS A 1 97 ? -5.141 8.065 -3.964 1.00 96.56 97 LYS A CA 1
ATOM 760 C C . LYS A 1 97 ? -6.398 7.928 -3.105 1.00 96.56 97 LYS A C 1
ATOM 762 O O . LYS A 1 97 ? -6.327 8.083 -1.888 1.00 96.56 97 LYS A O 1
ATOM 767 N N . ALA A 1 98 ? -7.525 7.569 -3.716 1.00 96.44 98 ALA A N 1
ATOM 768 C CA . ALA A 1 98 ? -8.780 7.375 -2.998 1.00 96.44 98 ALA A CA 1
ATOM 769 C C . ALA A 1 98 ? -8.672 6.245 -1.960 1.00 96.44 98 ALA A C 1
ATOM 771 O O . ALA A 1 98 ? -9.173 6.372 -0.842 1.00 96.44 98 ALA A O 1
ATOM 772 N N . ALA A 1 99 ? -8.003 5.138 -2.293 1.00 96.19 99 ALA A N 1
ATOM 773 C CA . ALA A 1 99 ? -7.756 4.051 -1.351 1.00 96.19 99 ALA A CA 1
ATOM 774 C C . ALA A 1 99 ? -6.921 4.527 -0.152 1.00 96.19 99 ALA A C 1
ATOM 776 O O . ALA A 1 99 ? -7.294 4.266 0.993 1.00 96.19 99 ALA A O 1
ATOM 777 N N . HIS A 1 100 ? -5.844 5.277 -0.402 1.00 96.00 100 HIS A N 1
ATOM 778 C CA . HIS A 1 100 ? -4.984 5.846 0.638 1.00 96.00 100 HIS A CA 1
ATOM 779 C C . HIS A 1 100 ? -5.751 6.766 1.600 1.00 96.00 100 HIS A C 1
ATOM 781 O O . HIS A 1 100 ? -5.696 6.570 2.818 1.00 96.00 100 HIS A O 1
ATOM 787 N N . GLU A 1 101 ? -6.528 7.710 1.065 1.00 96.06 101 GLU A N 1
ATOM 788 C CA . GLU A 1 101 ? -7.331 8.651 1.856 1.00 96.06 101 GLU A CA 1
ATOM 789 C C . GLU A 1 101 ? -8.396 7.933 2.697 1.00 96.06 101 GLU A C 1
ATOM 791 O O . GLU A 1 101 ? -8.577 8.239 3.882 1.00 96.06 101 GLU A O 1
ATOM 796 N N . ASN A 1 102 ? -9.059 6.925 2.119 1.00 96.00 102 ASN A N 1
ATOM 797 C CA . ASN A 1 102 ? -10.046 6.111 2.827 1.00 96.00 102 ASN A CA 1
ATOM 798 C C . ASN A 1 102 ? -9.423 5.327 3.988 1.00 96.00 102 ASN A C 1
ATOM 800 O O . ASN A 1 102 ? -9.987 5.314 5.085 1.00 96.00 102 ASN A O 1
ATOM 804 N N . ILE A 1 103 ? -8.252 4.717 3.781 1.00 95.81 103 ILE A N 1
ATOM 805 C CA . ILE A 1 103 ? -7.544 3.990 4.844 1.00 95.81 103 ILE A CA 1
ATOM 806 C C . ILE A 1 103 ? -7.156 4.948 5.968 1.00 95.81 103 ILE A C 1
ATOM 808 O O . ILE A 1 103 ? -7.406 4.654 7.136 1.00 95.81 103 ILE A O 1
ATOM 812 N N . LEU A 1 104 ? -6.602 6.119 5.636 1.00 95.75 104 LEU A N 1
ATOM 813 C CA . LEU A 1 104 ? -6.246 7.130 6.632 1.00 95.75 104 LEU A CA 1
ATOM 814 C C . LEU A 1 104 ? -7.470 7.582 7.444 1.00 95.75 104 LEU A C 1
ATOM 816 O O . LEU A 1 104 ? -7.388 7.723 8.667 1.00 95.75 104 LEU A O 1
ATOM 820 N N . SER A 1 105 ? -8.603 7.813 6.779 1.00 96.81 105 SER A N 1
ATOM 821 C CA . SER A 1 105 ? -9.859 8.200 7.428 1.00 96.81 105 SER A CA 1
ATOM 822 C C . SER A 1 105 ? -10.373 7.110 8.372 1.00 96.81 105 SER A C 1
ATOM 824 O O . SER A 1 105 ? -10.692 7.394 9.530 1.00 96.81 105 SER A O 1
ATOM 826 N N . ASN A 1 106 ? -10.391 5.854 7.923 1.00 96.81 106 ASN A N 1
ATOM 827 C CA . ASN A 1 106 ? -10.849 4.728 8.734 1.00 96.81 106 ASN A CA 1
ATOM 828 C C . ASN A 1 106 ? -9.911 4.452 9.916 1.00 96.81 106 ASN A C 1
ATOM 830 O O . ASN A 1 106 ? -10.398 4.335 11.037 1.00 96.81 106 ASN A O 1
ATOM 834 N N . ALA A 1 107 ? -8.591 4.503 9.725 1.00 94.75 107 ALA A N 1
ATOM 835 C CA . ALA A 1 107 ? -7.620 4.341 10.811 1.00 94.75 107 ALA A CA 1
ATOM 836 C C . ALA A 1 107 ? -7.754 5.442 11.883 1.00 94.75 107 ALA A C 1
ATOM 838 O O . ALA A 1 107 ? -7.607 5.200 13.084 1.00 94.75 107 ALA A O 1
ATOM 839 N N . LYS A 1 108 ? -8.098 6.677 11.483 1.00 96.31 108 LYS A N 1
ATOM 840 C CA . LYS A 1 108 ? -8.434 7.752 12.435 1.00 96.31 108 LYS A CA 1
ATOM 841 C C . LYS A 1 108 ? -9.710 7.440 13.224 1.00 96.31 108 LYS A C 1
ATOM 843 O O . LYS A 1 108 ? -9.776 7.769 14.409 1.00 96.31 108 LYS A O 1
ATOM 848 N N . LYS A 1 109 ? -10.724 6.840 12.590 1.00 96.75 109 LYS A N 1
ATOM 849 C CA . LYS A 1 109 ? -11.967 6.421 13.262 1.00 96.75 109 LYS A CA 1
ATOM 850 C C . LYS A 1 109 ? -11.709 5.273 14.240 1.00 96.75 109 LYS A C 1
ATOM 852 O O . LYS A 1 109 ? -12.163 5.368 15.375 1.00 96.75 109 LYS A O 1
ATOM 857 N N . GLU A 1 110 ? -10.922 4.273 13.849 1.00 95.19 110 GLU A N 1
ATOM 858 C CA . GLU A 1 110 ? -10.462 3.185 14.725 1.00 95.19 110 GLU A CA 1
ATOM 859 C C . GLU A 1 110 ? -9.765 3.730 15.974 1.00 95.19 110 GLU A C 1
ATOM 861 O O . GLU A 1 110 ? -10.174 3.434 17.096 1.00 95.19 110 GLU A O 1
ATOM 866 N N . LYS A 1 111 ? -8.788 4.631 15.795 1.00 95.69 111 LYS A N 1
ATOM 867 C CA . LYS A 1 111 ? -8.097 5.286 16.915 1.00 95.69 111 LYS A CA 1
ATOM 868 C C . LYS A 1 111 ? -9.070 6.001 17.858 1.00 95.69 111 LYS A C 1
ATOM 870 O O . LYS A 1 111 ? -8.922 5.929 19.075 1.00 95.69 111 LYS A O 1
ATOM 875 N N . LYS A 1 112 ? -10.066 6.708 17.313 1.00 95.56 112 LYS A N 1
ATOM 876 C CA . LYS A 1 112 ? -11.085 7.398 18.122 1.00 95.56 112 LYS A CA 1
ATOM 877 C C . LYS A 1 112 ? -11.953 6.420 18.918 1.00 95.56 112 LYS A C 1
ATOM 879 O O . LYS A 1 112 ? -12.340 6.766 20.030 1.00 95.56 112 LYS A O 1
ATOM 884 N N . LEU A 1 113 ? -12.267 5.242 18.374 1.00 93.75 113 LEU A N 1
ATOM 885 C CA . LEU A 1 113 ? -13.016 4.205 19.094 1.00 93.75 113 LEU A CA 1
ATOM 886 C C . LEU A 1 113 ? -12.215 3.689 20.287 1.00 93.75 113 LEU A C 1
ATOM 888 O O . LEU A 1 113 ? -12.732 3.709 21.398 1.00 93.75 113 LEU A O 1
ATOM 892 N N . ILE A 1 114 ? -10.945 3.340 20.069 1.00 92.19 114 ILE A N 1
ATOM 893 C CA . ILE A 1 114 ? -10.036 2.873 21.125 1.00 92.19 114 ILE A CA 1
ATOM 894 C C . ILE A 1 114 ? -9.945 3.895 22.262 1.00 92.19 114 ILE A C 1
ATOM 896 O O . ILE A 1 114 ? -10.190 3.559 23.416 1.00 92.19 114 ILE A O 1
ATOM 900 N N . ILE A 1 115 ? -9.686 5.168 21.937 1.00 93.38 115 ILE A N 1
ATOM 901 C CA . ILE A 1 115 ? -9.561 6.232 22.946 1.00 93.38 115 ILE A CA 1
ATOM 902 C C . ILE A 1 115 ? -10.838 6.365 23.791 1.00 93.38 115 ILE A C 1
ATOM 904 O O . ILE A 1 115 ? -10.756 6.660 24.981 1.00 93.38 115 ILE A O 1
ATOM 908 N N . ARG A 1 116 ? -12.028 6.175 23.201 1.00 92.00 116 ARG A N 1
ATOM 909 C CA . ARG A 1 116 ? -13.294 6.240 23.953 1.00 92.00 116 ARG A CA 1
ATOM 910 C C . ARG A 1 116 ? -13.425 5.100 24.956 1.00 92.00 116 ARG A C 1
ATOM 912 O O . ARG A 1 116 ? -13.875 5.360 26.067 1.00 92.00 116 ARG A O 1
ATOM 919 N N . VAL A 1 117 ? -13.030 3.888 24.570 1.00 91.50 117 VAL A N 1
ATOM 920 C CA . VAL A 1 117 ? -13.030 2.727 25.469 1.00 91.50 117 VAL A CA 1
ATOM 921 C C . VAL A 1 117 ? -12.019 2.952 26.599 1.00 91.50 117 VAL A C 1
ATOM 923 O O . VAL A 1 117 ? -12.391 2.895 27.761 1.00 91.50 117 VAL A O 1
ATOM 926 N N . GLN A 1 118 ? -10.786 3.369 26.287 1.00 89.88 118 GLN A N 1
ATOM 927 C CA . GLN A 1 118 ? -9.740 3.613 27.298 1.00 89.88 118 GLN A CA 1
ATOM 928 C C . GLN A 1 118 ? -10.086 4.703 28.315 1.00 89.88 118 GLN A C 1
ATOM 930 O O . GLN A 1 118 ? -9.717 4.610 29.482 1.00 89.88 118 GLN A O 1
ATOM 935 N N . LYS A 1 119 ? -10.762 5.772 27.878 1.00 91.38 119 LYS A N 1
ATOM 936 C CA . LYS A 1 119 ? -11.101 6.899 28.759 1.00 91.38 119 LYS A CA 1
ATOM 937 C C . LYS A 1 119 ? -12.204 6.573 29.764 1.00 91.38 119 LYS A C 1
AT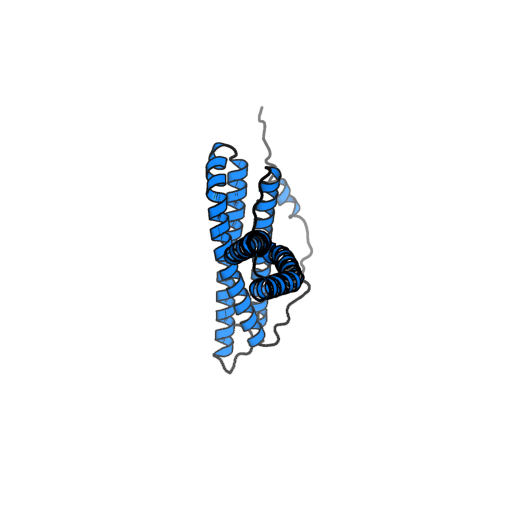OM 939 O O . LYS A 1 119 ? -12.343 7.298 30.745 1.00 91.38 119 LYS A O 1
ATOM 944 N N . SER A 1 120 ? -13.008 5.541 29.520 1.00 86.62 120 SER A N 1
ATOM 945 C CA . SER A 1 120 ? -14.153 5.216 30.363 1.00 86.62 120 SER A CA 1
ATOM 946 C C . SER A 1 120 ? -13.913 3.927 31.131 1.00 86.62 120 SER A C 1
ATOM 948 O O . SER A 1 120 ? -13.843 2.855 30.547 1.00 86.62 120 SER A O 1
ATOM 950 N N . LYS A 1 121 ? -13.916 4.006 32.465 1.00 79.81 121 LYS A N 1
ATOM 951 C CA . LYS A 1 121 ? -13.833 2.814 33.327 1.00 79.81 121 LYS A CA 1
ATOM 952 C C . LYS A 1 121 ? -15.051 1.880 33.214 1.00 79.81 121 LYS A C 1
ATOM 954 O O . LYS A 1 121 ? -15.002 0.774 33.731 1.00 79.81 121 LYS A O 1
ATOM 959 N N . LYS A 1 122 ? -16.153 2.333 32.597 1.00 83.31 122 LYS A N 1
ATOM 960 C CA . LYS A 1 122 ? -17.427 1.593 32.488 1.00 83.31 122 LYS A CA 1
ATOM 961 C C . LYS A 1 122 ? -17.681 0.994 31.100 1.00 83.31 122 LYS A C 1
ATOM 963 O O . LYS A 1 122 ? -18.714 0.363 30.908 1.00 83.31 122 LYS A O 1
ATOM 968 N N . ILE A 1 123 ? -16.812 1.258 30.122 1.00 88.44 123 ILE A N 1
ATOM 969 C CA . ILE A 1 123 ? -16.987 0.802 28.739 1.00 88.44 123 ILE A CA 1
ATOM 970 C C . ILE A 1 123 ? -15.901 -0.225 28.444 1.00 88.44 123 ILE A C 1
ATOM 972 O O . ILE A 1 123 ? -14.720 0.069 28.586 1.00 88.44 123 ILE A O 1
ATOM 976 N N . ASP A 1 124 ? -16.320 -1.399 27.993 1.00 89.88 124 ASP A N 1
ATOM 977 C CA . ASP A 1 124 ? -15.453 -2.428 27.428 1.00 89.88 124 ASP A CA 1
ATOM 978 C C . ASP A 1 124 ? -15.572 -2.439 25.890 1.00 89.88 124 ASP A C 1
ATOM 980 O O . ASP A 1 124 ? -16.512 -1.885 25.307 1.00 89.88 124 ASP A O 1
ATOM 984 N N . ILE A 1 125 ? -14.636 -3.100 25.208 1.00 90.44 125 ILE A N 1
ATOM 985 C CA . ILE A 1 125 ? -14.681 -3.327 23.760 1.00 90.44 125 ILE A CA 1
ATOM 986 C C . ILE A 1 125 ? -15.972 -4.045 23.324 1.00 90.44 125 ILE A C 1
ATOM 988 O O . ILE A 1 125 ? -16.465 -3.798 22.220 1.00 90.44 125 ILE A O 1
ATOM 992 N N . ASN A 1 126 ? -16.575 -4.871 24.187 1.00 92.88 126 ASN A N 1
ATOM 993 C CA . ASN A 1 126 ? -17.828 -5.570 23.890 1.00 92.88 126 ASN A CA 1
ATOM 994 C C . ASN A 1 126 ? -19.084 -4.730 24.167 1.00 92.88 126 ASN A C 1
ATOM 996 O O . ASN A 1 126 ? -20.186 -5.119 23.777 1.00 92.88 126 ASN A O 1
ATOM 1000 N N . THR A 1 127 ? -18.947 -3.559 24.794 1.00 93.12 127 THR A N 1
ATOM 1001 C CA . THR A 1 127 ? -20.075 -2.659 25.049 1.00 93.12 127 THR A CA 1
ATOM 1002 C C . THR A 1 127 ? -20.653 -2.126 23.734 1.00 93.12 127 THR A C 1
ATOM 1004 O O . THR A 1 127 ? -19.918 -1.775 22.807 1.00 93.12 127 THR A O 1
ATOM 1007 N N . LYS A 1 128 ? -21.986 -2.042 23.643 1.00 94.81 128 LYS A N 1
ATOM 1008 C CA . LYS A 1 128 ? -22.677 -1.414 22.506 1.00 94.81 128 LYS A CA 1
ATOM 1009 C C . LYS A 1 128 ? -22.360 0.077 22.425 1.00 94.81 128 LYS A C 1
ATOM 1011 O O . LYS A 1 128 ? -22.336 0.773 23.440 1.00 94.81 128 LYS A O 1
ATOM 1016 N N . ILE A 1 129 ? -22.142 0.578 21.212 1.00 93.19 129 ILE A N 1
ATOM 1017 C CA . ILE A 1 129 ? -21.941 2.011 20.992 1.00 93.19 129 ILE A CA 1
ATOM 1018 C C . ILE A 1 129 ? -23.304 2.714 21.107 1.00 93.19 129 ILE A C 1
ATOM 1020 O O . ILE A 1 129 ? -24.242 2.313 20.420 1.00 93.19 129 ILE A O 1
ATOM 1024 N N . PRO A 1 130 ? -23.434 3.791 21.904 1.00 90.88 130 PRO A N 1
ATOM 1025 C CA . PRO A 1 130 ? -24.681 4.548 21.987 1.00 90.88 130 PRO A CA 1
ATOM 1026 C C . PRO A 1 130 ? -25.177 5.004 20.608 1.00 90.88 130 PRO A C 1
ATOM 1028 O O . PRO A 1 130 ? -24.411 5.569 19.823 1.00 90.88 130 PRO A O 1
ATOM 1031 N N . GLY A 1 131 ? -26.456 4.753 20.319 1.00 91.69 131 GLY A N 1
ATOM 1032 C CA . GLY A 1 131 ? -27.078 5.087 19.033 1.00 91.69 131 GLY A CA 1
ATOM 1033 C C . GLY A 1 131 ? -26.670 4.181 17.866 1.00 91.69 131 GLY A C 1
ATOM 1034 O O . GLY A 1 131 ? -26.909 4.543 16.715 1.00 91.69 131 GLY A O 1
ATOM 1035 N N . LYS A 1 132 ? -26.034 3.032 18.130 1.00 92.50 132 LYS A N 1
ATOM 1036 C CA . LYS A 1 132 ? -25.716 2.020 17.119 1.00 92.50 132 LYS A CA 1
ATOM 1037 C C . LYS A 1 132 ? -25.998 0.609 17.624 1.00 92.50 132 LYS A C 1
ATOM 1039 O O . LYS A 1 132 ? -25.901 0.327 18.815 1.00 92.50 132 LYS A O 1
ATOM 1044 N N . ASP A 1 133 ? -26.247 -0.296 16.686 1.00 90.81 133 ASP A N 1
ATOM 1045 C CA . ASP A 1 133 ? -26.519 -1.702 16.997 1.00 90.81 133 ASP A CA 1
ATOM 1046 C C . ASP A 1 133 ? -25.258 -2.519 17.309 1.00 90.81 133 ASP A C 1
ATOM 1048 O O . ASP A 1 133 ? -25.347 -3.599 17.895 1.00 90.81 133 ASP A O 1
ATOM 1052 N N . ASN A 1 134 ? -24.080 -2.007 16.940 1.00 94.06 134 ASN A N 1
ATOM 1053 C CA . ASN A 1 134 ? -22.805 -2.703 17.063 1.00 94.06 134 ASN A CA 1
ATOM 1054 C C . ASN A 1 134 ? -21.999 -2.309 18.313 1.00 94.06 134 ASN A C 1
ATOM 1056 O O . ASN A 1 134 ? -22.089 -1.189 18.827 1.00 94.06 134 ASN A O 1
ATOM 1060 N N . SER A 1 135 ? -21.167 -3.240 18.788 1.00 94.75 135 SER A N 1
ATOM 1061 C CA . SER A 1 135 ? -20.174 -2.971 19.836 1.00 94.75 135 SER A CA 1
ATOM 1062 C C . SER A 1 135 ? -18.961 -2.194 19.319 1.00 94.75 135 SER A C 1
ATOM 1064 O O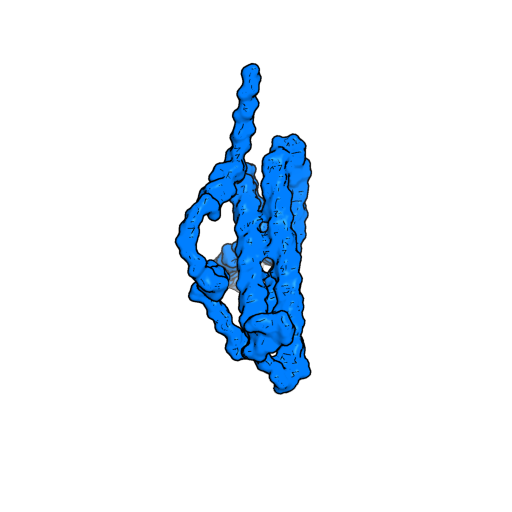 . SER A 1 135 ? -18.748 -2.072 18.107 1.00 94.75 135 SER A O 1
ATOM 1066 N N . TYR A 1 136 ? -18.134 -1.678 20.234 1.00 94.12 136 TYR A N 1
ATOM 1067 C CA . TYR A 1 136 ? -16.855 -1.052 19.876 1.00 94.12 136 TYR A CA 1
ATOM 1068 C C . TYR A 1 136 ? -15.946 -2.014 19.098 1.00 94.12 136 TYR A C 1
ATOM 1070 O O . TYR A 1 136 ? -15.383 -1.615 18.076 1.00 94.12 136 TYR A O 1
ATOM 1078 N N . LEU A 1 137 ? -15.869 -3.277 19.526 1.00 93.38 137 LEU A N 1
ATOM 1079 C CA . LEU A 1 137 ? -15.128 -4.347 18.858 1.00 93.38 137 LEU A CA 1
ATOM 1080 C C . LEU A 1 137 ? -15.667 -4.611 17.447 1.00 93.38 137 LEU A C 1
ATOM 1082 O O . LEU A 1 137 ? -14.913 -4.592 16.477 1.00 93.38 137 LEU A O 1
ATOM 1086 N N . GLN A 1 138 ? -16.981 -4.790 17.300 1.00 94.44 138 GLN A N 1
ATOM 1087 C CA . GLN A 1 138 ? -17.597 -5.030 15.991 1.00 94.44 138 GLN A CA 1
ATOM 1088 C C . GLN A 1 138 ? -17.394 -3.844 15.043 1.00 94.44 138 GLN A C 1
ATOM 1090 O O . GLN A 1 138 ? -17.066 -4.021 13.870 1.00 94.44 138 GLN A O 1
ATOM 1095 N N . GLN A 1 139 ? -17.553 -2.617 15.544 1.00 95.69 139 GLN A N 1
ATOM 1096 C CA . GLN A 1 139 ? -17.322 -1.416 14.751 1.00 95.69 139 GLN A CA 1
ATOM 1097 C C . GLN A 1 139 ? -15.860 -1.291 14.314 1.00 95.69 139 GLN A C 1
ATOM 1099 O O . GLN A 1 139 ? -15.614 -0.815 13.202 1.00 95.69 139 GLN A O 1
ATOM 1104 N N . PHE A 1 140 ? -14.914 -1.695 15.163 1.00 95.19 140 PHE A N 1
ATOM 1105 C CA . PHE A 1 140 ? -13.499 -1.752 14.820 1.00 95.19 140 PHE A CA 1
ATOM 1106 C C . PHE A 1 140 ? -13.238 -2.775 13.712 1.00 95.19 140 PHE A C 1
ATOM 1108 O O . PHE A 1 140 ? -12.669 -2.409 12.693 1.00 95.19 140 PHE A O 1
ATOM 1115 N N . ILE A 1 141 ? -13.747 -4.004 13.843 1.00 93.56 141 ILE A N 1
ATOM 1116 C CA . ILE A 1 141 ? -13.597 -5.063 12.828 1.00 93.56 141 ILE A CA 1
ATOM 1117 C C . ILE A 1 141 ? -14.160 -4.625 11.467 1.00 93.56 141 ILE A C 1
ATOM 1119 O O . ILE A 1 141 ? -13.542 -4.854 10.432 1.00 93.56 141 ILE A O 1
ATOM 1123 N N . ILE A 1 142 ? -15.311 -3.943 11.448 1.00 94.69 142 ILE A N 1
ATOM 1124 C CA . ILE A 1 142 ? -15.886 -3.396 10.207 1.00 94.69 142 ILE A CA 1
ATOM 1125 C C . ILE A 1 142 ? -14.928 -2.392 9.546 1.00 94.69 142 ILE A C 1
ATOM 1127 O O . ILE A 1 142 ? -14.790 -2.383 8.322 1.00 94.69 142 ILE A O 1
ATOM 1131 N N . LEU A 1 143 ? -14.275 -1.537 10.339 1.00 95.62 143 LEU A N 1
ATOM 1132 C CA . LEU A 1 143 ? -13.301 -0.572 9.829 1.00 95.62 143 LEU A CA 1
ATOM 1133 C C . LEU A 1 143 ? -12.014 -1.261 9.352 1.00 95.62 143 LEU A C 1
ATOM 1135 O O . LEU A 1 143 ? -11.542 -0.904 8.272 1.00 95.62 143 LEU A O 1
ATOM 1139 N N . ASP A 1 144 ? -11.516 -2.262 10.083 1.00 94.25 144 ASP A N 1
ATOM 1140 C CA . ASP A 1 144 ? -10.319 -3.043 9.730 1.00 94.25 144 ASP A CA 1
ATOM 1141 C C . ASP A 1 144 ? -10.529 -3.779 8.400 1.00 94.25 144 ASP A C 1
ATOM 1143 O O . ASP A 1 144 ? -9.737 -3.630 7.468 1.00 94.25 144 ASP A O 1
ATOM 1147 N N . ASN A 1 145 ? -11.672 -4.451 8.238 1.00 94.19 145 ASN A N 1
ATOM 1148 C CA . ASN A 1 145 ? -12.041 -5.116 6.986 1.00 94.19 145 ASN A CA 1
ATOM 1149 C C . ASN A 1 145 ? -12.164 -4.125 5.821 1.00 94.19 145 ASN A C 1
ATOM 1151 O O . ASN A 1 145 ? -11.691 -4.385 4.711 1.00 94.19 145 ASN A O 1
ATOM 1155 N N . ALA A 1 146 ? -12.773 -2.960 6.062 1.00 95.31 146 ALA A N 1
ATOM 1156 C CA . ALA A 1 146 ? -12.849 -1.914 5.049 1.00 95.31 146 ALA A CA 1
ATOM 1157 C C . ALA A 1 146 ? -11.452 -1.400 4.667 1.00 95.31 146 ALA A C 1
ATOM 1159 O O . ALA A 1 146 ? -11.207 -1.110 3.496 1.00 95.31 146 ALA A O 1
ATOM 1160 N N . ILE A 1 147 ? -10.528 -1.292 5.624 1.00 94.88 147 ILE A N 1
ATOM 1161 C CA . ILE A 1 147 ? -9.133 -0.934 5.362 1.00 94.88 147 ILE A CA 1
ATOM 1162 C C . ILE A 1 147 ? -8.447 -2.011 4.517 1.00 94.88 147 ILE A C 1
ATOM 1164 O O . ILE A 1 147 ? -7.817 -1.662 3.519 1.00 94.88 147 ILE A O 1
ATOM 1168 N N . ASP A 1 148 ? -8.589 -3.290 4.856 1.00 92.00 148 ASP A N 1
ATOM 1169 C CA . ASP A 1 148 ? -7.965 -4.394 4.115 1.00 92.00 148 ASP A CA 1
ATOM 1170 C C . ASP A 1 148 ? -8.473 -4.482 2.664 1.00 92.00 148 ASP A C 1
ATOM 1172 O O . ASP A 1 148 ? -7.677 -4.646 1.729 1.00 92.00 148 ASP A O 1
ATOM 1176 N N . LEU A 1 149 ? -9.765 -4.224 2.432 1.00 95.12 149 LEU A N 1
ATOM 1177 C CA . LEU A 1 149 ? -10.317 -4.098 1.079 1.00 95.12 149 LEU A CA 1
ATOM 1178 C C . LEU A 1 149 ? -9.661 -2.947 0.295 1.00 95.12 149 LEU A C 1
ATOM 1180 O O . LEU A 1 149 ? -9.307 -3.095 -0.876 1.00 95.12 149 LEU A O 1
ATOM 1184 N N . ARG A 1 150 ? -9.459 -1.788 0.934 1.00 95.94 150 ARG A N 1
ATOM 1185 C CA . ARG A 1 150 ? -8.808 -0.634 0.290 1.00 95.94 150 ARG A CA 1
ATOM 1186 C C . ARG A 1 150 ? -7.316 -0.862 0.060 1.00 95.94 150 ARG A C 1
ATOM 1188 O O . ARG A 1 150 ? -6.807 -0.423 -0.970 1.00 95.94 150 ARG A O 1
ATOM 1195 N N . LYS A 1 151 ? -6.621 -1.576 0.954 1.00 94.94 151 LYS A N 1
ATOM 1196 C CA . LYS A 1 151 ? -5.228 -1.998 0.723 1.00 94.94 151 LYS A CA 1
ATOM 1197 C C . LYS A 1 151 ? -5.145 -2.866 -0.530 1.00 94.94 151 LYS A C 1
ATOM 1199 O O . LYS A 1 151 ? -4.272 -2.629 -1.360 1.00 94.94 151 LYS A O 1
ATOM 1204 N N . SER A 1 152 ? -6.079 -3.803 -0.693 1.00 94.50 152 SER A N 1
ATOM 1205 C CA . SER A 1 152 ? -6.155 -4.675 -1.871 1.00 94.50 152 SER A CA 1
ATOM 1206 C C . SER A 1 152 ? -6.382 -3.874 -3.155 1.00 94.50 152 SER A C 1
ATOM 1208 O O . SER A 1 152 ? -5.616 -4.020 -4.102 1.00 94.50 152 SER A O 1
ATOM 1210 N N . ALA A 1 153 ? -7.336 -2.935 -3.158 1.00 94.75 153 ALA A N 1
ATOM 1211 C CA . ALA A 1 153 ? -7.587 -2.058 -4.308 1.00 94.75 153 ALA A CA 1
ATOM 1212 C C . ALA A 1 153 ? -6.369 -1.188 -4.685 1.00 94.75 153 ALA A C 1
ATOM 1214 O O . ALA A 1 153 ? -6.088 -0.976 -5.868 1.00 94.75 153 ALA A O 1
ATOM 1215 N N . TYR A 1 154 ? -5.620 -0.701 -3.687 1.00 96.06 154 TYR A N 1
ATOM 1216 C CA . TYR A 1 154 ? -4.364 0.018 -3.914 1.00 96.06 154 TYR A CA 1
ATOM 1217 C C . TYR A 1 154 ? -3.330 -0.878 -4.617 1.00 96.06 154 TYR A C 1
ATOM 1219 O O . TYR A 1 154 ? -2.750 -0.464 -5.620 1.00 96.06 154 TYR A O 1
ATOM 1227 N N . GLN A 1 155 ? -3.122 -2.108 -4.126 1.00 94.06 155 GLN A N 1
ATOM 1228 C CA . GLN A 1 155 ? -2.173 -3.052 -4.736 1.00 94.06 155 GLN A CA 1
ATOM 1229 C C . GLN A 1 155 ? -2.591 -3.453 -6.151 1.00 94.06 155 GLN A C 1
ATOM 1231 O O . GLN A 1 155 ? -1.769 -3.464 -7.064 1.00 94.06 155 GLN A O 1
ATOM 1236 N N . GLU A 1 156 ? -3.877 -3.725 -6.356 1.00 96.19 156 GLU A N 1
ATOM 1237 C CA . GLU A 1 156 ? -4.413 -4.086 -7.665 1.00 96.19 156 GLU A CA 1
ATOM 1238 C C . GLU A 1 156 ? -4.184 -2.971 -8.695 1.00 96.19 156 GLU A C 1
ATOM 1240 O O . GLU A 1 156 ? -3.804 -3.247 -9.831 1.00 96.19 156 GLU A O 1
ATOM 1245 N N . SER A 1 157 ? -4.343 -1.709 -8.289 1.00 96.38 157 SER A N 1
ATOM 1246 C CA . SER A 1 157 ? -4.098 -0.552 -9.161 1.00 96.38 157 SER A CA 1
ATOM 1247 C C . SER A 1 157 ? -2.626 -0.443 -9.570 1.00 96.38 157 SER A C 1
ATOM 1249 O O . SER A 1 157 ? -2.330 -0.212 -10.742 1.00 96.38 157 SER A O 1
ATOM 1251 N N . ILE A 1 158 ? -1.691 -0.684 -8.643 1.00 94.31 158 ILE A N 1
ATOM 1252 C CA . ILE A 1 158 ? -0.255 -0.747 -8.964 1.00 94.31 158 ILE A CA 1
ATOM 1253 C C . ILE A 1 158 ? 0.035 -1.886 -9.943 1.00 94.31 158 ILE A C 1
ATOM 1255 O O . ILE A 1 158 ? 0.733 -1.682 -10.935 1.00 94.31 158 ILE A O 1
ATOM 1259 N N . LEU A 1 159 ? -0.510 -3.079 -9.696 1.00 94.81 159 LEU A N 1
ATOM 1260 C CA . LEU A 1 159 ? -0.313 -4.236 -10.572 1.00 94.81 159 LEU A CA 1
ATOM 1261 C C . LEU A 1 159 ? -0.869 -3.988 -11.979 1.00 94.81 159 LEU A C 1
ATOM 1263 O O . LEU A 1 159 ? -0.238 -4.367 -12.965 1.00 94.81 159 LEU A O 1
ATOM 1267 N N . LYS A 1 160 ? -2.024 -3.322 -12.085 1.00 97.12 160 LYS A N 1
ATOM 1268 C CA . LYS A 1 160 ? -2.614 -2.900 -13.362 1.00 97.12 160 LYS A CA 1
ATOM 1269 C C . LYS A 1 160 ? -1.703 -1.936 -14.114 1.00 97.12 160 LYS A C 1
ATOM 1271 O O . LYS A 1 160 ? -1.482 -2.140 -15.306 1.00 97.12 160 LYS A O 1
ATOM 1276 N N . ILE A 1 161 ? -1.139 -0.943 -13.424 1.00 96.31 161 ILE A N 1
ATOM 1277 C CA . ILE A 1 161 ? -0.159 -0.018 -14.009 1.00 96.31 161 ILE A CA 1
ATOM 1278 C C . ILE A 1 161 ? 1.064 -0.789 -14.516 1.00 96.31 161 ILE A C 1
ATOM 1280 O O . ILE A 1 161 ? 1.397 -0.665 -15.690 1.00 96.31 161 ILE A O 1
ATOM 1284 N N . LYS A 1 162 ? 1.681 -1.638 -13.683 1.00 95.25 162 LYS A N 1
ATOM 1285 C CA . LYS A 1 162 ? 2.843 -2.455 -14.077 1.00 95.25 162 LYS A CA 1
ATOM 1286 C C . LYS A 1 162 ? 2.562 -3.277 -15.335 1.00 95.25 162 LYS A C 1
ATOM 1288 O O . LYS A 1 162 ? 3.295 -3.180 -16.310 1.00 95.25 162 LYS A O 1
ATOM 1293 N N . LYS A 1 163 ? 1.448 -4.016 -15.360 1.00 95.31 163 LYS A N 1
ATOM 1294 C CA . LYS A 1 163 ? 1.045 -4.825 -16.523 1.00 95.31 163 LYS A CA 1
ATOM 1295 C C . LYS A 1 163 ? 0.824 -3.988 -17.785 1.00 95.31 163 LYS A C 1
ATOM 1297 O O . LYS A 1 163 ? 1.126 -4.453 -18.878 1.00 95.31 163 LYS A O 1
ATOM 1302 N N . ALA A 1 164 ? 0.271 -2.782 -17.660 1.00 94.56 164 ALA A N 1
ATOM 1303 C CA . ALA A 1 164 ? 0.045 -1.900 -18.806 1.00 94.56 164 ALA A CA 1
ATOM 1304 C C . ALA A 1 164 ? 1.345 -1.323 -19.384 1.00 94.56 164 ALA A C 1
ATOM 1306 O O . ALA A 1 164 ? 1.393 -1.042 -20.584 1.00 94.56 164 ALA A O 1
ATOM 1307 N N . LEU A 1 165 ? 2.370 -1.159 -18.547 1.00 94.94 165 LEU A N 1
ATOM 1308 C CA . LEU A 1 165 ? 3.698 -0.716 -18.963 1.00 94.94 165 LEU A CA 1
ATOM 1309 C C . LEU A 1 165 ? 4.495 -1.854 -19.604 1.00 94.94 165 LEU A C 1
ATOM 1311 O O . LEU A 1 165 ? 5.039 -1.640 -20.680 1.00 94.94 165 LEU A O 1
ATOM 1315 N N . ILE A 1 166 ? 4.445 -3.071 -19.045 1.00 94.62 166 ILE A N 1
ATOM 1316 C CA . ILE A 1 166 ? 5.112 -4.255 -19.624 1.00 94.62 166 ILE A CA 1
ATOM 1317 C C . ILE A 1 166 ? 4.655 -4.487 -21.070 1.00 94.62 166 ILE A C 1
ATOM 1319 O O . ILE A 1 166 ? 5.455 -4.769 -21.953 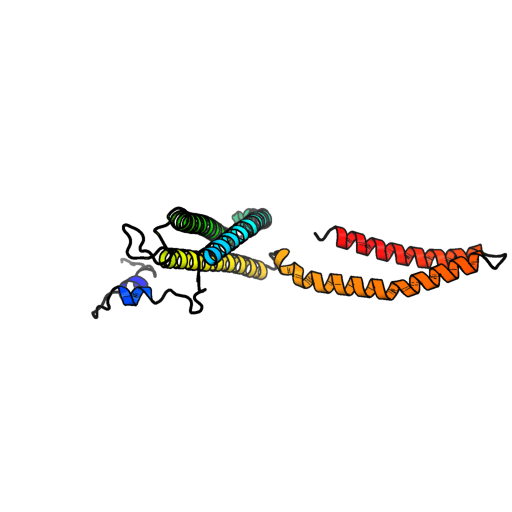1.00 94.62 166 ILE A O 1
ATOM 1323 N N . LYS A 1 167 ? 3.359 -4.291 -21.354 1.00 93.25 167 LYS A N 1
ATOM 1324 C CA . LYS A 1 167 ? 2.801 -4.380 -22.719 1.00 93.25 167 LYS A CA 1
ATOM 1325 C C . LYS A 1 167 ? 3.386 -3.369 -23.714 1.00 93.25 167 LYS A C 1
ATOM 1327 O O . LYS A 1 167 ? 3.116 -3.481 -24.904 1.00 93.25 167 LYS A O 1
ATOM 1332 N N . ARG A 1 168 ? 4.111 -2.364 -23.230 1.00 90.12 168 ARG A N 1
ATOM 1333 C CA . ARG A 1 168 ? 4.779 -1.322 -24.012 1.00 90.12 168 ARG A CA 1
ATOM 1334 C C . ARG A 1 168 ? 6.293 -1.339 -23.800 1.00 90.12 168 ARG A C 1
ATOM 1336 O O . ARG A 1 168 ? 6.920 -0.300 -23.967 1.00 90.12 168 ARG A O 1
ATOM 1343 N N . ASP A 1 169 ? 6.842 -2.487 -23.403 1.00 91.81 169 ASP A N 1
ATOM 1344 C CA . ASP A 1 169 ? 8.279 -2.675 -23.182 1.00 91.81 169 ASP A CA 1
ATOM 1345 C C . ASP A 1 169 ? 8.862 -1.684 -22.154 1.00 91.81 169 ASP A C 1
ATOM 1347 O O . ASP A 1 169 ? 9.945 -1.126 -22.300 1.00 91.81 169 ASP A O 1
ATOM 1351 N N . MET A 1 170 ? 8.078 -1.399 -21.110 1.00 92.81 170 MET A N 1
ATOM 1352 C CA . MET A 1 170 ? 8.459 -0.524 -20.006 1.00 92.81 170 MET A CA 1
ATOM 1353 C C . MET A 1 170 ? 8.208 -1.213 -18.670 1.00 92.81 170 MET A C 1
ATOM 1355 O O . MET A 1 170 ? 7.148 -1.798 -18.458 1.00 92.81 170 MET A O 1
ATOM 1359 N N . ASP A 1 171 ? 9.114 -1.014 -17.716 1.00 89.62 171 ASP A N 1
ATOM 1360 C CA . ASP A 1 171 ? 8.965 -1.546 -16.365 1.00 89.62 171 ASP A CA 1
ATOM 1361 C C . ASP A 1 171 ? 8.825 -0.447 -15.313 1.00 89.62 171 ASP A C 1
ATOM 1363 O O . ASP A 1 171 ? 9.601 0.507 -15.238 1.00 89.62 171 ASP A O 1
ATOM 1367 N N . LEU A 1 172 ? 7.827 -0.612 -14.441 1.00 89.94 172 LEU A N 1
ATOM 1368 C CA . LEU A 1 172 ? 7.708 0.170 -13.215 1.00 89.94 172 LEU A CA 1
ATOM 1369 C C . LEU A 1 172 ? 8.292 -0.627 -12.050 1.00 89.94 172 LEU A C 1
ATOM 1371 O O . LEU A 1 172 ? 7.625 -1.486 -11.466 1.00 89.94 172 LEU A O 1
ATOM 1375 N N . VAL A 1 173 ? 9.523 -0.284 -11.685 1.00 85.19 173 VAL A N 1
ATOM 1376 C CA . VAL A 1 173 ? 10.253 -0.921 -10.586 1.00 85.19 173 VAL A CA 1
ATOM 1377 C C . VAL A 1 173 ? 9.984 -0.187 -9.271 1.00 85.19 173 VAL A C 1
ATOM 1379 O O . VAL A 1 173 ? 10.165 1.026 -9.157 1.00 85.19 173 VAL A O 1
ATOM 1382 N N . ILE A 1 174 ? 9.560 -0.933 -8.249 1.00 82.06 174 ILE A N 1
ATOM 1383 C CA . ILE A 1 174 ? 9.412 -0.429 -6.880 1.00 82.06 174 ILE A CA 1
ATOM 1384 C C . ILE A 1 174 ? 10.570 -1.001 -6.062 1.00 82.06 174 ILE A C 1
ATOM 1386 O O . ILE A 1 174 ? 10.534 -2.160 -5.672 1.00 82.06 174 ILE A O 1
ATOM 1390 N N . ILE A 1 175 ? 11.579 -0.175 -5.766 1.00 71.94 175 ILE A N 1
ATOM 1391 C CA . ILE A 1 175 ? 12.845 -0.586 -5.116 1.00 71.94 175 ILE A CA 1
ATOM 1392 C C . ILE A 1 175 ? 12.622 -1.437 -3.854 1.00 71.94 175 ILE A C 1
ATOM 1394 O O . ILE A 1 175 ? 13.324 -2.409 -3.609 1.00 71.94 175 ILE A O 1
ATOM 1398 N N . LYS A 1 176 ? 11.594 -1.129 -3.055 1.00 70.44 176 LYS A N 1
ATOM 1399 C CA . LYS A 1 176 ? 11.297 -1.899 -1.835 1.00 70.44 176 LYS A CA 1
ATOM 1400 C C . LYS A 1 176 ? 10.885 -3.347 -2.080 1.00 70.44 176 LYS A C 1
ATOM 1402 O O . LYS A 1 176 ? 11.003 -4.139 -1.157 1.00 70.44 176 LYS A O 1
ATOM 1407 N N . GLU A 1 177 ? 10.371 -3.667 -3.260 1.00 69.94 177 GLU A N 1
ATOM 1408 C CA . GLU A 1 177 ? 10.043 -5.039 -3.662 1.00 69.94 177 GLU A CA 1
ATOM 1409 C C . GLU A 1 177 ? 11.274 -5.778 -4.201 1.00 69.94 177 GLU A C 1
ATOM 1411 O O . GLU A 1 177 ? 11.239 -6.988 -4.345 1.00 69.94 177 GLU A O 1
ATOM 1416 N N . GLN A 1 178 ? 12.364 -5.059 -4.475 1.00 65.06 178 GLN A N 1
ATOM 1417 C CA . GLN A 1 178 ? 13.623 -5.610 -4.974 1.00 65.06 178 GLN A CA 1
ATOM 1418 C C . GLN A 1 178 ? 14.627 -5.862 -3.844 1.00 65.06 178 GLN A C 1
ATOM 1420 O O . GLN A 1 178 ? 15.587 -6.595 -4.026 1.00 65.06 178 GLN A O 1
ATOM 1425 N N . LYS A 1 179 ? 14.407 -5.293 -2.651 1.00 65.50 179 LYS A N 1
ATOM 1426 C CA . LYS A 1 179 ? 15.346 -5.391 -1.523 1.00 65.50 179 LYS A CA 1
ATOM 1427 C C . LYS A 1 179 ? 15.748 -6.835 -1.197 1.00 65.50 179 LYS A C 1
ATOM 1429 O O . LYS A 1 179 ? 16.916 -7.075 -0.912 1.00 65.50 179 LYS A O 1
ATOM 1434 N N . ASP A 1 180 ? 14.804 -7.769 -1.251 1.00 59.88 180 ASP A N 1
ATOM 1435 C CA . ASP A 1 180 ? 15.068 -9.170 -0.913 1.00 59.88 180 ASP A CA 1
ATOM 1436 C C . ASP A 1 180 ? 15.935 -9.853 -1.984 1.00 59.88 180 ASP A C 1
ATOM 1438 O O . ASP A 1 180 ? 16.841 -10.605 -1.648 1.00 59.88 180 ASP A O 1
ATOM 1442 N N . GLU A 1 181 ? 15.747 -9.523 -3.265 1.00 60.94 181 GLU A N 1
ATOM 1443 C CA . GLU A 1 181 ? 16.604 -10.007 -4.360 1.00 60.94 181 GLU A CA 1
ATOM 1444 C C . GLU A 1 181 ? 18.029 -9.446 -4.239 1.00 60.94 181 GLU A C 1
ATOM 1446 O O . GLU A 1 181 ? 19.014 -10.164 -4.412 1.00 60.94 181 GLU A O 1
ATOM 1451 N N . TRP A 1 182 ? 18.150 -8.170 -3.868 1.00 64.56 182 TRP A N 1
ATOM 1452 C CA . TRP A 1 182 ? 19.442 -7.509 -3.688 1.00 64.56 182 TRP A CA 1
ATOM 1453 C C . TRP A 1 182 ? 20.180 -7.997 -2.440 1.00 64.56 182 TRP A C 1
ATOM 1455 O O . TRP A 1 182 ? 21.405 -8.054 -2.461 1.00 64.56 182 TRP A O 1
ATOM 1465 N N . PHE A 1 183 ? 19.463 -8.396 -1.385 1.00 66.56 183 PHE A N 1
ATOM 1466 C CA . PHE A 1 183 ? 20.048 -8.969 -0.170 1.00 66.56 183 PHE A CA 1
ATOM 1467 C C . PHE A 1 183 ? 20.869 -10.233 -0.463 1.00 66.56 183 PHE A C 1
ATOM 1469 O O . PHE A 1 183 ? 21.999 -10.359 0.002 1.00 66.56 183 PHE A O 1
ATOM 1476 N N . PHE A 1 184 ? 20.355 -11.142 -1.296 1.00 65.31 184 PHE A N 1
ATOM 1477 C CA . PHE A 1 184 ? 21.107 -12.346 -1.665 1.00 65.31 184 PHE A CA 1
ATOM 1478 C C . PHE A 1 184 ? 22.361 -12.018 -2.481 1.00 65.31 184 PHE A C 1
ATOM 1480 O O . PHE A 1 184 ? 23.422 -12.599 -2.249 1.00 65.31 184 PHE A O 1
ATOM 1487 N N . ILE A 1 185 ? 22.263 -11.046 -3.392 1.00 70.06 185 ILE A N 1
ATOM 1488 C CA . ILE A 1 185 ? 23.397 -10.591 -4.205 1.00 70.06 185 ILE A CA 1
ATOM 1489 C C . ILE A 1 185 ? 24.466 -9.931 -3.319 1.00 70.06 185 ILE A C 1
ATOM 1491 O O . ILE A 1 185 ? 25.660 -10.202 -3.476 1.00 70.06 185 ILE A O 1
ATOM 1495 N N . THR A 1 186 ? 24.063 -9.085 -2.366 1.00 70.31 186 THR A N 1
ATOM 1496 C CA . THR A 1 186 ? 24.997 -8.400 -1.459 1.00 70.31 186 THR A CA 1
ATOM 1497 C C . THR A 1 186 ? 25.685 -9.388 -0.514 1.00 70.31 186 THR A C 1
ATOM 1499 O O . THR A 1 186 ? 26.893 -9.281 -0.284 1.00 70.31 186 THR A O 1
ATOM 1502 N N . GLU A 1 187 ? 24.969 -10.402 -0.027 1.00 71.12 187 GLU A N 1
ATOM 1503 C CA . GLU A 1 187 ? 25.530 -11.440 0.838 1.00 71.12 187 GLU A CA 1
ATOM 1504 C C . GLU A 1 187 ? 26.486 -12.380 0.086 1.00 71.12 187 GLU A C 1
ATOM 1506 O O . GLU A 1 187 ? 27.571 -12.697 0.587 1.00 71.12 187 GLU A O 1
ATOM 1511 N N . GLU A 1 188 ? 26.168 -12.757 -1.157 1.00 74.25 188 GLU A N 1
ATOM 1512 C CA . GLU A 1 188 ? 27.081 -13.524 -2.012 1.00 74.25 188 GLU A CA 1
ATOM 1513 C C . GLU A 1 188 ? 28.392 -12.759 -2.264 1.00 74.25 188 GLU A C 1
ATOM 1515 O O . GLU A 1 188 ? 29.487 -13.324 -2.155 1.00 74.25 188 GLU A O 1
ATOM 1520 N N . LEU A 1 189 ? 28.299 -11.460 -2.560 1.00 73.94 189 LEU A N 1
ATOM 1521 C CA . LEU A 1 189 ? 29.462 -10.600 -2.783 1.00 73.94 189 LEU A CA 1
ATOM 1522 C C . LEU A 1 189 ? 30.301 -10.422 -1.506 1.00 73.94 189 LEU A C 1
ATOM 1524 O O . LEU A 1 189 ? 31.531 -10.513 -1.566 1.00 73.94 189 LEU A O 1
ATOM 1528 N N . SER A 1 190 ? 29.659 -10.271 -0.345 1.00 74.75 190 SER A N 1
ATOM 1529 C CA . SER A 1 190 ? 30.333 -10.247 0.963 1.00 74.75 190 SER A CA 1
ATOM 1530 C C . SER A 1 190 ? 31.087 -11.555 1.247 1.00 74.75 190 SER A C 1
ATOM 1532 O O . SER A 1 190 ? 32.250 -11.547 1.663 1.00 74.75 190 SER A O 1
ATOM 1534 N N . ASN A 1 191 ? 30.481 -12.699 0.927 1.00 79.31 191 ASN A N 1
ATOM 1535 C CA . ASN A 1 191 ? 31.125 -14.004 1.066 1.00 79.31 191 ASN A CA 1
ATOM 1536 C C . ASN A 1 191 ? 32.317 -14.174 0.112 1.00 79.31 191 ASN A C 1
ATOM 1538 O O . ASN A 1 191 ? 33.363 -14.684 0.523 1.00 79.31 191 ASN A O 1
ATOM 1542 N N . LYS A 1 192 ? 32.211 -13.705 -1.139 1.00 79.06 192 LYS A N 1
ATOM 1543 C CA . LYS A 1 192 ? 33.342 -13.684 -2.086 1.00 79.06 192 LYS A CA 1
ATOM 1544 C C . LYS A 1 192 ? 34.501 -12.828 -1.564 1.00 79.06 192 LYS A C 1
ATOM 1546 O O . LYS A 1 192 ? 35.646 -13.264 -1.659 1.00 79.06 192 LYS A O 1
ATOM 1551 N N . ARG A 1 193 ? 34.223 -11.673 -0.944 1.00 73.81 193 ARG A N 1
ATOM 1552 C CA . ARG A 1 193 ? 35.245 -10.828 -0.294 1.00 73.81 193 ARG A CA 1
ATOM 1553 C C . ARG A 1 193 ? 35.965 -11.572 0.828 1.00 73.81 193 ARG A C 1
ATOM 1555 O O . ARG A 1 193 ? 37.191 -11.633 0.820 1.00 73.81 193 ARG A O 1
ATOM 1562 N N . LYS A 1 194 ? 35.220 -12.203 1.742 1.00 83.19 194 LYS A N 1
ATOM 1563 C CA . LYS A 1 194 ? 35.805 -12.998 2.838 1.00 83.19 194 LYS A CA 1
ATOM 1564 C C . LYS A 1 194 ? 36.714 -14.122 2.332 1.00 83.19 194 LYS A C 1
ATOM 1566 O O . LYS A 1 194 ? 37.730 -14.394 2.953 1.00 83.19 194 LYS A O 1
ATOM 1571 N N . ARG A 1 195 ? 36.388 -14.746 1.193 1.00 84.62 195 ARG A N 1
ATOM 1572 C CA . ARG A 1 195 ? 37.234 -15.786 0.573 1.00 84.62 195 ARG A CA 1
ATOM 1573 C C . ARG A 1 195 ? 38.532 -15.249 -0.029 1.00 84.62 195 ARG A C 1
ATOM 1575 O O . ARG A 1 195 ? 39.505 -15.989 -0.087 1.00 84.62 195 ARG A O 1
ATOM 1582 N N . LEU A 1 196 ? 38.548 -14.001 -0.496 1.00 83.44 196 LEU A N 1
ATOM 1583 C CA . LEU A 1 196 ? 39.744 -13.369 -1.068 1.00 83.44 196 LEU A CA 1
ATOM 1584 C C . LEU A 1 196 ? 40.675 -12.788 0.004 1.00 83.44 196 LEU A C 1
ATOM 1586 O O . LEU A 1 196 ? 41.866 -12.626 -0.255 1.00 83.44 196 LEU A O 1
ATOM 1590 N N . GLN A 1 197 ? 40.150 -12.518 1.201 1.00 83.75 197 GLN A N 1
ATOM 1591 C CA . GLN A 1 197 ? 40.888 -11.917 2.310 1.00 83.75 197 GLN A CA 1
ATOM 1592 C C . GLN A 1 197 ? 42.174 -12.687 2.691 1.00 83.75 197 GLN A C 1
ATOM 1594 O O . GLN A 1 197 ? 43.228 -12.053 2.746 1.00 83.75 197 GLN A O 1
ATOM 1599 N N . PRO A 1 198 ? 42.175 -14.031 2.820 1.00 88.44 198 PRO A N 1
ATOM 1600 C CA . PRO A 1 198 ? 43.401 -14.778 3.113 1.00 88.44 198 PRO A CA 1
ATOM 1601 C C . PRO A 1 198 ? 44.467 -14.652 2.017 1.00 88.44 198 PRO A C 1
ATOM 1603 O O . PRO A 1 198 ? 45.658 -14.607 2.303 1.00 88.44 198 PRO A O 1
ATOM 1606 N N . SER A 1 199 ? 44.067 -14.567 0.742 1.00 83.75 199 SER A N 1
ATOM 1607 C CA . SER A 1 199 ? 45.019 -14.373 -0.360 1.00 83.75 199 SER A CA 1
ATOM 1608 C C . SER A 1 199 ? 45.662 -12.987 -0.322 1.00 83.75 199 SER A C 1
ATOM 1610 O O . SER A 1 199 ? 46.841 -12.857 -0.643 1.00 83.75 199 SER A O 1
ATOM 1612 N N . ILE A 1 200 ? 44.910 -11.961 0.085 1.00 79.38 200 ILE A N 1
ATOM 1613 C CA . ILE A 1 200 ? 45.438 -10.606 0.291 1.00 79.38 200 ILE A CA 1
ATOM 1614 C C . ILE A 1 200 ? 46.438 -10.608 1.446 1.00 79.38 200 ILE A C 1
ATOM 1616 O O . ILE A 1 200 ? 47.523 -10.048 1.303 1.00 79.38 200 ILE A O 1
ATOM 1620 N N . GLU A 1 201 ? 46.112 -11.276 2.551 1.00 84.44 201 GLU A N 1
ATOM 1621 C CA . GLU A 1 201 ? 46.994 -11.398 3.716 1.00 84.44 201 GLU A CA 1
ATOM 1622 C C . GLU A 1 201 ? 48.300 -12.114 3.358 1.00 84.44 201 GLU A C 1
ATOM 1624 O O . GLU A 1 201 ? 49.367 -11.553 3.585 1.00 84.44 201 GLU A O 1
ATOM 1629 N N . ILE A 1 202 ? 48.240 -13.264 2.675 1.00 85.75 202 ILE A N 1
ATOM 1630 C CA . ILE A 1 202 ? 49.433 -13.999 2.210 1.00 85.75 202 ILE A CA 1
ATOM 1631 C C . ILE A 1 202 ? 50.309 -13.134 1.297 1.00 85.75 202 ILE A C 1
ATOM 1633 O O . ILE A 1 202 ? 51.531 -13.107 1.447 1.00 85.75 202 ILE A O 1
ATOM 1637 N N . LEU A 1 203 ? 49.707 -12.423 0.338 1.00 77.94 203 LEU A N 1
ATOM 1638 C CA . LEU A 1 203 ? 50.451 -11.542 -0.567 1.00 77.94 203 LEU A CA 1
ATOM 1639 C C . LEU A 1 203 ? 51.072 -10.354 0.176 1.00 77.94 203 LEU A C 1
ATOM 1641 O O . LEU A 1 203 ? 52.177 -9.939 -0.165 1.00 77.94 203 LEU A O 1
ATOM 1645 N N . THR A 1 204 ? 50.389 -9.838 1.197 1.00 75.44 204 THR A N 1
ATOM 1646 C CA . THR A 1 204 ? 50.878 -8.741 2.039 1.00 75.44 204 THR A CA 1
ATOM 1647 C C . THR A 1 204 ? 52.047 -9.203 2.908 1.00 75.44 204 THR A C 1
ATOM 1649 O O . THR A 1 204 ? 53.075 -8.533 2.933 1.00 75.44 204 THR A O 1
ATOM 1652 N N . THR A 1 205 ? 51.956 -10.375 3.541 1.00 81.12 205 THR A N 1
ATOM 1653 C CA . THR A 1 205 ? 53.065 -10.977 4.299 1.00 81.12 205 THR A CA 1
ATOM 1654 C C . THR A 1 205 ? 54.255 -11.272 3.392 1.00 81.12 205 THR A C 1
ATOM 1656 O O . THR A 1 205 ? 55.367 -10.850 3.685 1.00 81.12 205 THR A O 1
ATOM 1659 N N . SER A 1 206 ? 54.021 -11.884 2.225 1.00 76.75 206 SER A N 1
ATOM 1660 C CA . SER A 1 206 ? 55.081 -12.150 1.247 1.00 76.75 206 SER A CA 1
ATOM 1661 C C . SER A 1 206 ? 55.749 -10.870 0.734 1.00 76.75 206 SER A C 1
ATOM 1663 O O . SER A 1 206 ? 56.938 -10.898 0.416 1.00 76.75 206 SER A O 1
ATOM 1665 N N . LEU A 1 207 ? 55.008 -9.761 0.631 1.00 69.31 207 LEU A N 1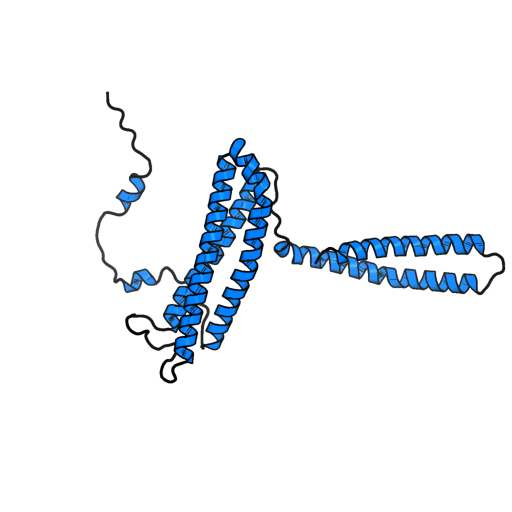
ATOM 1666 C CA . LEU A 1 207 ? 55.563 -8.453 0.292 1.00 69.31 207 LEU A CA 1
ATOM 1667 C C . LEU A 1 207 ? 56.461 -7.929 1.416 1.00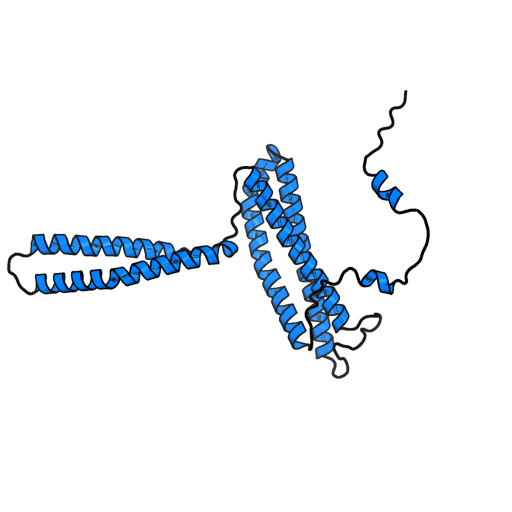 69.31 207 LEU A C 1
ATOM 1669 O O . LEU A 1 207 ? 57.568 -7.490 1.125 1.00 69.31 207 LEU A O 1
ATOM 1673 N N . VAL A 1 208 ? 56.009 -7.998 2.671 1.00 75.44 208 VAL A N 1
ATOM 1674 C CA . VAL A 1 208 ? 56.793 -7.584 3.846 1.00 75.44 208 VAL A CA 1
ATOM 1675 C C . VAL A 1 208 ? 58.083 -8.402 3.951 1.00 75.44 208 VAL A C 1
ATOM 1677 O O . VAL A 1 208 ? 59.162 -7.820 4.016 1.00 75.44 208 VAL A O 1
ATOM 1680 N N . ASP A 1 209 ? 58.002 -9.727 3.829 1.00 73.50 209 ASP A N 1
ATOM 1681 C CA . ASP A 1 209 ? 59.174 -10.613 3.849 1.00 73.50 209 ASP A CA 1
ATOM 1682 C C . ASP A 1 209 ? 60.146 -10.306 2.701 1.00 73.50 209 ASP A C 1
ATOM 1684 O O . ASP A 1 209 ? 61.366 -10.317 2.873 1.00 73.50 209 ASP A O 1
ATOM 1688 N N . ALA A 1 210 ? 59.612 -9.996 1.515 1.00 67.62 210 ALA A N 1
ATOM 1689 C CA . ALA A 1 210 ? 60.406 -9.605 0.359 1.00 67.62 210 ALA A CA 1
ATOM 1690 C C . ALA A 1 210 ? 61.004 -8.196 0.471 1.00 67.62 210 ALA A C 1
ATOM 1692 O O . ALA A 1 210 ? 61.880 -7.903 -0.328 1.00 67.62 210 ALA A O 1
ATOM 1693 N N . ILE A 1 211 ? 60.549 -7.340 1.391 1.00 65.56 211 ILE A N 1
ATOM 1694 C CA . ILE A 1 211 ? 61.189 -6.056 1.732 1.00 65.56 211 ILE A CA 1
ATOM 1695 C C . ILE A 1 211 ? 62.306 -6.281 2.760 1.00 65.56 211 ILE A C 1
ATOM 1697 O O . ILE A 1 211 ? 63.311 -5.578 2.736 1.00 65.56 211 ILE A O 1
ATOM 1701 N N . SER A 1 212 ? 62.138 -7.254 3.660 1.00 68.81 212 SER A N 1
ATOM 1702 C CA . SER A 1 212 ? 63.065 -7.497 4.769 1.00 68.81 212 SER A CA 1
ATOM 1703 C C . SER A 1 212 ? 64.318 -8.312 4.408 1.00 68.81 212 SER A C 1
ATOM 1705 O O . SER A 1 212 ? 65.298 -8.209 5.139 1.00 68.81 212 SER A O 1
ATOM 1707 N N . ASN A 1 213 ? 64.317 -9.105 3.323 1.00 63.56 213 ASN A N 1
ATOM 1708 C CA . ASN A 1 213 ? 65.309 -10.181 3.115 1.00 63.56 213 ASN A CA 1
ATOM 1709 C C . ASN A 1 213 ? 66.201 -10.130 1.845 1.00 63.56 213 ASN A C 1
ATOM 1711 O O . ASN A 1 213 ? 66.832 -11.144 1.554 1.00 63.56 213 ASN A O 1
ATOM 1715 N N . ASP A 1 214 ? 66.306 -9.051 1.057 1.00 55.06 214 ASP A N 1
ATOM 1716 C CA . ASP A 1 214 ? 67.191 -9.080 -0.135 1.00 55.06 214 ASP A CA 1
ATOM 1717 C C . ASP A 1 214 ? 67.832 -7.716 -0.480 1.00 55.06 214 ASP A C 1
ATOM 1719 O O . ASP A 1 214 ? 67.611 -6.719 0.190 1.00 55.06 214 ASP A O 1
ATOM 1723 N N . SER A 1 215 ? 68.701 -7.650 -1.491 1.00 58.25 215 SER A N 1
ATOM 1724 C CA . SER A 1 215 ? 69.422 -6.417 -1.888 1.00 58.25 215 SER A CA 1
ATOM 1725 C C . SER A 1 215 ? 69.076 -5.925 -3.300 1.00 58.25 215 SER A C 1
ATOM 1727 O O . SER A 1 215 ? 69.636 -4.937 -3.773 1.00 58.25 215 SER A O 1
ATOM 1729 N N . ASN A 1 216 ? 68.115 -6.567 -3.980 1.00 65.25 216 ASN A N 1
ATOM 1730 C CA . ASN A 1 216 ? 67.748 -6.233 -5.360 1.00 65.25 216 ASN A CA 1
ATOM 1731 C C . ASN A 1 216 ? 66.222 -6.316 -5.588 1.00 65.25 216 ASN A C 1
ATOM 1733 O O . ASN A 1 216 ? 65.676 -7.314 -6.060 1.00 65.25 216 ASN A O 1
ATOM 1737 N N . HIS A 1 217 ? 65.499 -5.261 -5.194 1.00 57.66 217 HIS A N 1
ATOM 1738 C CA . HIS A 1 217 ? 64.068 -5.363 -4.869 1.00 57.66 217 HIS A CA 1
ATOM 1739 C C . HIS A 1 217 ? 63.056 -4.763 -5.858 1.00 57.66 217 HIS A C 1
ATOM 1741 O O . HIS A 1 217 ? 61.878 -5.121 -5.816 1.00 57.66 217 HIS A O 1
ATOM 1747 N N . ILE A 1 218 ? 63.447 -3.867 -6.764 1.00 62.56 218 ILE A N 1
ATOM 1748 C CA . ILE A 1 218 ? 62.470 -2.963 -7.407 1.00 62.56 218 ILE A CA 1
ATOM 1749 C C . ILE A 1 218 ? 61.446 -3.696 -8.298 1.00 62.56 218 ILE A C 1
ATOM 1751 O O . ILE A 1 218 ? 60.249 -3.404 -8.240 1.00 62.56 218 ILE A O 1
ATOM 1755 N N . GLN A 1 219 ? 61.860 -4.700 -9.079 1.00 62.81 219 GLN A N 1
ATOM 1756 C CA . GLN A 1 219 ? 60.937 -5.409 -9.980 1.00 62.81 219 GLN A CA 1
ATOM 1757 C C . GLN A 1 219 ? 59.991 -6.383 -9.262 1.00 62.81 219 GLN A C 1
ATOM 1759 O O . GLN A 1 219 ? 58.827 -6.507 -9.655 1.00 62.81 219 GLN A O 1
ATOM 1764 N N . LYS A 1 220 ? 60.463 -7.081 -8.218 1.00 64.44 220 LYS A N 1
ATOM 1765 C CA . LYS A 1 220 ? 59.635 -8.031 -7.453 1.00 64.44 220 LYS A CA 1
ATOM 1766 C C . LYS A 1 220 ? 58.620 -7.279 -6.583 1.00 64.44 220 LYS A C 1
ATOM 1768 O O . LYS A 1 220 ? 57.453 -7.670 -6.566 1.00 64.44 220 LYS A O 1
ATOM 1773 N N . LEU A 1 221 ? 59.034 -6.154 -5.983 1.00 63.28 221 LEU A N 1
ATOM 1774 C CA . LEU A 1 221 ? 58.152 -5.223 -5.270 1.00 63.28 221 LEU A CA 1
ATOM 1775 C C . LEU A 1 221 ? 57.076 -4.644 -6.187 1.00 63.28 221 LEU A C 1
ATOM 1777 O O . LEU A 1 221 ? 55.895 -4.741 -5.870 1.00 63.28 221 LEU A O 1
ATOM 1781 N N . SER A 1 222 ? 57.456 -4.117 -7.355 1.00 66.69 222 SER A N 1
ATOM 1782 C CA . SER A 1 222 ? 56.503 -3.507 -8.292 1.00 66.69 222 SER A CA 1
ATOM 1783 C C . SER A 1 222 ? 55.428 -4.496 -8.766 1.00 66.69 222 SER A C 1
ATOM 1785 O O . SER A 1 222 ? 54.244 -4.160 -8.801 1.00 66.69 222 SER A O 1
ATOM 1787 N N . LYS A 1 223 ? 55.798 -5.753 -9.061 1.00 73.44 223 LYS A N 1
ATOM 1788 C CA . LYS A 1 223 ? 54.830 -6.787 -9.473 1.00 73.44 223 LYS A CA 1
ATOM 1789 C C . LYS A 1 223 ? 53.849 -7.170 -8.363 1.00 73.44 223 LYS A C 1
ATOM 1791 O O . LYS A 1 223 ? 52.679 -7.396 -8.666 1.00 73.44 223 LYS A O 1
ATOM 1796 N N . GLN A 1 224 ? 54.299 -7.275 -7.112 1.00 69.75 224 GLN A N 1
ATOM 1797 C CA . GLN A 1 224 ? 53.419 -7.618 -5.988 1.00 69.75 224 GLN A CA 1
ATOM 1798 C C . GLN A 1 224 ? 52.546 -6.432 -5.566 1.00 69.75 224 GLN A C 1
ATOM 1800 O O . GLN A 1 224 ? 51.346 -6.608 -5.356 1.00 69.75 224 GLN A O 1
ATOM 1805 N N . LEU A 1 225 ? 53.104 -5.218 -5.561 1.00 73.31 225 LEU A N 1
ATOM 1806 C CA . LEU A 1 225 ? 52.369 -3.982 -5.293 1.00 73.31 225 LEU A CA 1
ATOM 1807 C C . LEU A 1 225 ? 51.238 -3.779 -6.308 1.00 73.31 225 LEU A C 1
ATOM 1809 O O . LEU A 1 225 ? 50.097 -3.570 -5.911 1.00 73.31 225 LEU A O 1
ATOM 1813 N N . ASN A 1 226 ? 51.512 -3.979 -7.603 1.00 80.81 226 ASN A N 1
ATOM 1814 C CA . ASN A 1 226 ? 50.487 -3.906 -8.648 1.00 80.81 226 ASN A CA 1
ATOM 1815 C C . ASN A 1 226 ? 49.360 -4.931 -8.453 1.00 80.81 226 ASN A C 1
ATOM 1817 O O . ASN A 1 226 ? 48.207 -4.645 -8.773 1.00 80.81 226 ASN A O 1
ATOM 1821 N N . LYS A 1 227 ? 49.657 -6.129 -7.933 1.00 79.81 227 LYS A N 1
ATOM 1822 C CA . LYS A 1 227 ? 48.626 -7.142 -7.654 1.00 79.81 227 LYS A CA 1
ATOM 1823 C C . LYS A 1 227 ? 47.745 -6.737 -6.476 1.00 79.81 227 LYS A C 1
ATOM 1825 O O . LYS A 1 227 ? 46.524 -6.808 -6.601 1.00 79.81 227 LYS A O 1
ATOM 1830 N N . VAL A 1 228 ? 48.347 -6.290 -5.374 1.00 78.00 228 VAL A N 1
ATOM 1831 C CA . VAL A 1 228 ? 47.616 -5.808 -4.190 1.00 78.00 228 VAL A CA 1
ATOM 1832 C C . VAL A 1 228 ? 46.773 -4.584 -4.545 1.00 78.00 228 VAL A C 1
ATOM 1834 O O . VAL A 1 228 ? 45.586 -4.540 -4.233 1.00 78.00 228 VAL A O 1
ATOM 1837 N N . GLU A 1 229 ? 47.340 -3.631 -5.281 1.00 80.62 229 GLU A N 1
ATOM 1838 C CA . GLU A 1 229 ? 46.643 -2.416 -5.699 1.00 80.62 229 GLU A CA 1
ATOM 1839 C C . GLU A 1 229 ? 45.466 -2.718 -6.634 1.00 80.62 229 GLU A C 1
ATOM 1841 O O . GLU A 1 229 ? 44.391 -2.140 -6.482 1.00 80.62 229 GLU A O 1
ATOM 1846 N N . ASN A 1 230 ? 45.619 -3.660 -7.569 1.00 84.25 230 ASN A N 1
ATOM 1847 C CA . ASN A 1 230 ? 44.523 -4.048 -8.456 1.00 84.25 230 ASN A CA 1
ATOM 1848 C C . ASN A 1 230 ? 43.396 -4.773 -7.695 1.00 84.25 230 ASN A C 1
ATOM 1850 O O . ASN A 1 230 ? 42.217 -4.580 -7.995 1.00 84.25 230 ASN A O 1
ATOM 1854 N N . ILE A 1 231 ? 43.730 -5.574 -6.678 1.00 79.44 231 ILE A N 1
ATOM 1855 C CA . ILE A 1 231 ? 42.727 -6.209 -5.810 1.00 79.44 231 ILE A CA 1
ATOM 1856 C C . ILE A 1 231 ? 42.009 -5.154 -4.955 1.00 79.44 231 ILE A C 1
ATOM 1858 O O . ILE A 1 231 ? 40.779 -5.155 -4.916 1.00 79.44 231 ILE A O 1
ATOM 1862 N N . ASN A 1 232 ? 42.737 -4.206 -4.362 1.00 75.75 232 ASN A N 1
ATOM 1863 C CA . ASN A 1 232 ? 42.153 -3.120 -3.569 1.00 75.75 232 ASN A CA 1
ATOM 1864 C C . ASN A 1 232 ? 41.262 -2.200 -4.411 1.00 75.75 232 ASN A C 1
ATOM 1866 O O . ASN A 1 232 ? 40.137 -1.925 -4.015 1.00 75.75 232 ASN A O 1
ATOM 1870 N N . LYS A 1 233 ? 41.676 -1.828 -5.629 1.00 82.25 233 LYS A N 1
ATOM 1871 C CA . LYS A 1 233 ? 40.833 -1.057 -6.563 1.00 82.25 233 LYS A CA 1
ATOM 1872 C C . LYS A 1 233 ? 39.512 -1.762 -6.873 1.00 82.25 233 LYS A C 1
ATOM 1874 O O . LYS A 1 233 ? 38.465 -1.118 -6.959 1.00 82.25 233 LYS A O 1
ATOM 1879 N N . ARG A 1 234 ? 39.541 -3.089 -7.029 1.00 77.38 234 ARG A N 1
ATOM 1880 C CA . ARG A 1 234 ? 38.326 -3.892 -7.238 1.00 77.38 234 ARG A CA 1
ATOM 1881 C C . ARG A 1 234 ? 37.455 -3.956 -5.982 1.00 77.38 234 ARG A C 1
ATOM 1883 O O . ARG A 1 234 ? 36.235 -3.953 -6.116 1.00 77.38 234 ARG A O 1
ATOM 1890 N N . LEU A 1 235 ? 38.050 -3.983 -4.791 1.00 74.69 235 LEU A N 1
ATOM 1891 C CA . LEU A 1 235 ? 37.325 -3.940 -3.517 1.00 74.69 235 LEU A CA 1
ATOM 1892 C C . LEU A 1 235 ? 36.680 -2.569 -3.266 1.00 74.69 235 LEU A C 1
ATOM 1894 O O . LEU A 1 235 ? 35.492 -2.511 -2.964 1.00 74.69 235 LEU A O 1
ATOM 1898 N N . ASP A 1 236 ? 37.403 -1.476 -3.498 1.00 77.94 236 ASP A N 1
ATOM 1899 C CA . ASP A 1 236 ? 36.893 -0.108 -3.331 1.00 77.94 236 ASP A CA 1
ATOM 1900 C C . ASP A 1 236 ? 35.749 0.204 -4.304 1.00 77.94 236 ASP A C 1
ATOM 1902 O O . ASP A 1 236 ? 34.787 0.897 -3.964 1.00 77.94 236 ASP A O 1
ATOM 1906 N N . SER A 1 237 ? 35.828 -0.325 -5.530 1.00 76.94 237 SER A N 1
ATOM 1907 C CA . SER A 1 237 ? 34.738 -0.258 -6.507 1.00 76.94 237 SER A CA 1
ATOM 1908 C C . SER A 1 237 ? 33.468 -0.944 -6.000 1.00 76.94 237 SER A C 1
ATOM 1910 O O . SER A 1 237 ? 32.370 -0.470 -6.290 1.00 76.94 237 SER A O 1
ATOM 1912 N N . LEU A 1 238 ? 33.604 -2.061 -5.282 1.00 69.88 238 LEU A N 1
ATOM 1913 C CA . LEU A 1 238 ? 32.472 -2.781 -4.703 1.00 69.88 238 LEU A CA 1
ATOM 1914 C C . LEU A 1 238 ? 31.908 -2.029 -3.491 1.00 69.88 238 LEU A C 1
ATOM 1916 O O . LEU A 1 238 ? 30.695 -1.867 -3.398 1.00 69.88 238 LEU A O 1
ATOM 1920 N N . ASP A 1 239 ? 32.757 -1.487 -2.617 1.00 66.19 239 ASP A N 1
ATOM 1921 C CA . ASP A 1 239 ? 32.310 -0.715 -1.447 1.00 66.19 239 ASP A CA 1
ATOM 1922 C C . ASP A 1 239 ? 31.577 0.576 -1.857 1.00 66.19 239 ASP A C 1
ATOM 1924 O O . ASP A 1 239 ? 30.515 0.891 -1.318 1.00 66.19 239 ASP A O 1
ATOM 1928 N N . LYS A 1 240 ? 32.055 1.278 -2.894 1.00 73.44 240 LYS A N 1
ATOM 1929 C CA . LYS A 1 240 ? 31.340 2.430 -3.478 1.00 73.44 240 LYS A CA 1
ATOM 1930 C C . LYS A 1 240 ? 29.999 2.058 -4.102 1.00 73.44 240 LYS A C 1
ATOM 1932 O O . LYS A 1 240 ? 29.090 2.884 -4.112 1.00 73.44 240 LYS A O 1
ATOM 1937 N N . PHE A 1 241 ? 29.872 0.851 -4.645 1.00 67.19 241 PHE A N 1
ATOM 1938 C CA . PHE A 1 241 ? 28.595 0.375 -5.162 1.00 67.19 241 PHE A CA 1
ATOM 1939 C C . PHE A 1 241 ? 27.596 0.167 -4.016 1.00 67.19 241 PHE A C 1
ATOM 1941 O O . PHE A 1 241 ? 26.482 0.670 -4.097 1.00 67.19 241 PHE A O 1
ATOM 1948 N N . PHE A 1 242 ? 28.004 -0.471 -2.915 1.00 58.19 242 PHE A N 1
ATOM 1949 C CA . PHE A 1 242 ? 27.110 -0.739 -1.780 1.00 58.19 242 PHE A CA 1
ATOM 1950 C C . PHE A 1 242 ? 26.744 0.494 -0.950 1.00 58.19 242 PHE A C 1
ATOM 1952 O O . PHE A 1 242 ? 25.611 0.583 -0.486 1.00 58.19 242 PHE A O 1
ATOM 1959 N N . LEU A 1 243 ? 27.646 1.469 -0.809 1.00 62.53 243 LEU A N 1
ATOM 1960 C CA . LEU A 1 243 ? 27.358 2.725 -0.099 1.00 62.53 243 LEU A CA 1
ATOM 1961 C C . LEU A 1 243 ? 26.252 3.567 -0.758 1.00 62.53 243 LEU A C 1
ATOM 1963 O O . LEU A 1 243 ? 25.678 4.435 -0.111 1.00 62.53 243 LEU A O 1
ATOM 1967 N N . ASN A 1 244 ? 25.947 3.321 -2.034 1.00 54.88 244 ASN A N 1
ATOM 1968 C CA . ASN A 1 244 ? 24.945 4.065 -2.799 1.00 54.88 244 ASN A CA 1
ATOM 1969 C C . ASN A 1 244 ? 23.605 3.311 -2.953 1.00 54.88 244 ASN A C 1
ATOM 1971 O O . ASN A 1 244 ? 22.765 3.736 -3.746 1.00 54.88 244 ASN A O 1
ATOM 1975 N N . VAL A 1 245 ? 23.410 2.194 -2.237 1.00 51.34 245 VAL A N 1
ATOM 1976 C CA . VAL A 1 245 ? 22.239 1.293 -2.368 1.00 51.34 245 VAL A CA 1
ATOM 1977 C C . VAL A 1 245 ? 21.228 1.421 -1.199 1.00 51.34 245 VAL A C 1
ATOM 1979 O O . VAL A 1 245 ? 20.256 0.670 -1.153 1.00 51.34 245 VAL A O 1
ATOM 1982 N N . ASP A 1 246 ? 21.380 2.399 -0.295 1.00 40.34 246 ASP A N 1
ATOM 1983 C CA . ASP A 1 246 ? 20.443 2.654 0.830 1.00 40.34 246 ASP A CA 1
ATOM 1984 C C . ASP A 1 246 ? 19.029 3.147 0.427 1.00 40.34 246 ASP A C 1
ATOM 1986 O O . ASP A 1 246 ? 18.902 4.135 -0.338 1.00 40.34 246 ASP A O 1
#

Secondary structure (DSSP, 8-state):
-------TTGGGTGGG-----PPPHHHHSGGG--SS-----SHHHHHHHHHHHHHHHHHHHHHHHHHHHHHHHHHHHHHHH-HHHHHHHHHHHHHHHHHHHHHHHHHHHHHHHHHHHHH-TT--TTSBPTTSSSBHHHHHHHHHHHHHHHHHHHHHHHHHHHHHHHTTT-----HHHHHHHHHHHHHHHHHHHHHHHHHHHHHHHHHHHHHHS-S--HHHHHHHHHHHHHHHHHHHHHHHHHTT--